Protein AF-A0AAR2IPP0-F1 (afdb_monomer_lite)

Sequence (188 aa):
MCFWFLAHLDAEKVSPCCVSISRSRVVEPLKSFRLQKSSPPCVKAVIFETERGHYCIDPRQPWVRKKIEEFVRQQKTTVSPTSVSPHNDLEITSAYIDAEKVSPCCVSISRSRVVEPLKSFRLQKSSPPCVKAVIFETEKGQFCIDPRQPWVRKKIEEFRRQQKTTVSPTSVSPRLTFSVPQSSTESS

Foldseek 3Di:
DDDDDDDDPPPPPPDVADLDADADDDPADFPDWDFDDDDPSHDGFIWTQHPVGIHTHDPPHPCVVVSVVVNVVVVVVVPDDDDDDDDDDDDDDDPPPPPPDPDVADLDADADDDPADFPDWDFDDDDPSHDGFIWTQGPVGIHTHDPPHPCVVVSVVVNVVVVVVVPDDPDDDPPDDDDDDDDDDDDD

Structure (mmCIF, N/CA/C/O backbone):
data_AF-A0AAR2IPP0-F1
#
_entry.id   AF-A0AAR2IPP0-F1
#
loop_
_atom_site.group_PDB
_atom_site.id
_atom_site.type_symbol
_atom_site.label_atom_id
_atom_site.label_alt_id
_atom_site.label_comp_id
_atom_site.label_asym_id
_atom_site.label_entity_id
_atom_site.label_seq_id
_atom_site.pdbx_PDB_ins_code
_atom_site.Cartn_x
_atom_site.Cartn_y
_atom_site.Cartn_z
_atom_site.occupancy
_atom_site.B_iso_or_equiv
_atom_site.auth_seq_id
_atom_site.auth_comp_id
_atom_site.auth_asym_id
_atom_site.auth_atom_id
_atom_site.pdbx_PDB_model_num
ATOM 1 N N . MET A 1 1 ? 56.846 -22.112 -7.967 1.00 39.22 1 MET A N 1
ATOM 2 C CA . MET A 1 1 ? 55.603 -21.886 -8.740 1.00 39.22 1 MET A CA 1
ATOM 3 C C . MET A 1 1 ? 54.540 -21.449 -7.750 1.00 39.22 1 MET A C 1
ATOM 5 O O . MET A 1 1 ? 54.429 -22.087 -6.711 1.00 39.22 1 MET A O 1
ATOM 9 N N . CYS A 1 2 ? 53.863 -20.326 -7.987 1.00 40.81 2 CYS A N 1
ATOM 10 C CA . CYS A 1 2 ? 53.015 -19.713 -6.964 1.00 40.81 2 CYS A CA 1
ATOM 11 C C . CYS A 1 2 ? 51.656 -20.411 -6.867 1.00 40.81 2 CYS A C 1
ATOM 13 O O . CYS A 1 2 ? 50.884 -20.399 -7.821 1.00 40.81 2 CYS A O 1
ATOM 15 N N . PHE A 1 3 ? 51.355 -20.959 -5.690 1.00 39.66 3 PHE A N 1
ATOM 16 C CA . PHE A 1 3 ? 49.991 -21.283 -5.295 1.00 39.66 3 PHE A CA 1
ATOM 17 C C . PHE A 1 3 ? 49.212 -19.978 -5.118 1.00 39.66 3 PHE A C 1
ATOM 19 O O . PHE A 1 3 ? 49.529 -19.216 -4.208 1.00 39.66 3 PHE A O 1
ATOM 26 N N . TRP A 1 4 ? 48.183 -19.745 -5.931 1.00 34.84 4 TRP A N 1
ATOM 27 C CA . TRP A 1 4 ? 47.095 -18.841 -5.559 1.00 34.84 4 TRP A CA 1
ATOM 28 C C . TRP A 1 4 ? 45.754 -19.517 -5.810 1.00 34.84 4 TRP A C 1
ATOM 30 O O . TRP A 1 4 ? 45.445 -19.976 -6.907 1.00 34.84 4 TRP A O 1
ATOM 40 N N . PHE A 1 5 ? 45.020 -19.635 -4.710 1.00 37.22 5 PHE A N 1
ATOM 41 C CA . PHE A 1 5 ? 43.745 -20.318 -4.582 1.00 37.22 5 PHE A CA 1
ATOM 42 C C . PHE A 1 5 ? 42.641 -19.654 -5.410 1.00 37.22 5 PHE A C 1
ATOM 44 O O . PHE A 1 5 ? 42.615 -18.439 -5.600 1.00 37.22 5 PHE A O 1
ATOM 51 N N . LEU A 1 6 ? 41.663 -20.473 -5.787 1.00 50.69 6 LEU A N 1
ATOM 52 C CA . LEU A 1 6 ? 40.318 -20.036 -6.141 1.00 50.69 6 LEU A CA 1
ATOM 53 C C . LEU A 1 6 ? 39.706 -19.275 -4.944 1.00 50.69 6 LEU A C 1
ATOM 55 O O . LEU A 1 6 ? 39.583 -19.863 -3.869 1.00 50.69 6 LEU A O 1
ATOM 59 N N . ALA A 1 7 ? 39.310 -18.007 -5.103 1.00 36.81 7 ALA A N 1
ATOM 60 C CA . ALA A 1 7 ? 38.551 -17.288 -4.073 1.00 36.81 7 ALA A CA 1
ATOM 61 C C . ALA A 1 7 ? 37.675 -16.153 -4.639 1.00 36.81 7 ALA A C 1
ATOM 63 O O . ALA A 1 7 ? 38.173 -15.206 -5.240 1.00 36.81 7 ALA A O 1
ATOM 64 N N . HIS A 1 8 ? 36.373 -16.261 -4.360 1.00 42.56 8 HIS A N 1
ATOM 65 C CA . HIS A 1 8 ? 35.353 -15.206 -4.343 1.00 42.56 8 HIS A CA 1
ATOM 66 C C . HIS A 1 8 ? 35.214 -14.262 -5.549 1.00 42.56 8 HIS A C 1
ATOM 68 O O . HIS A 1 8 ? 35.669 -13.118 -5.552 1.00 42.56 8 HIS A O 1
ATOM 74 N N . LEU A 1 9 ? 34.350 -14.686 -6.476 1.00 46.25 9 LEU A N 1
ATOM 75 C CA . LEU A 1 9 ? 33.535 -13.787 -7.299 1.00 46.25 9 LEU A CA 1
ATOM 76 C C . LEU A 1 9 ? 32.234 -13.406 -6.549 1.00 46.25 9 LEU A C 1
ATOM 78 O O . LEU A 1 9 ? 31.155 -13.368 -7.131 1.00 46.25 9 LEU A O 1
ATOM 82 N N . ASP A 1 10 ? 32.329 -13.136 -5.245 1.00 44.47 10 ASP A N 1
ATOM 83 C CA . ASP A 1 10 ? 31.180 -12.958 -4.347 1.00 44.47 10 ASP A CA 1
ATOM 84 C C . ASP A 1 10 ? 31.084 -11.513 -3.851 1.00 44.47 10 ASP A C 1
ATOM 86 O O . ASP A 1 10 ? 31.241 -11.178 -2.680 1.00 44.47 10 ASP A O 1
ATOM 90 N N . ALA A 1 11 ? 30.781 -10.640 -4.803 1.00 43.50 11 ALA A N 1
ATOM 91 C CA . ALA A 1 11 ? 30.075 -9.395 -4.544 1.00 43.50 11 ALA A CA 1
ATOM 92 C C . ALA A 1 11 ? 28.950 -9.282 -5.576 1.00 43.50 11 ALA A C 1
ATOM 94 O O . ALA A 1 11 ? 28.891 -8.319 -6.347 1.00 43.50 11 ALA A O 1
ATOM 95 N N . GLU A 1 12 ? 28.081 -10.304 -5.627 1.00 46.50 12 GLU A N 1
ATOM 96 C CA . GLU A 1 12 ? 26.859 -10.247 -6.424 1.00 46.50 12 GLU A CA 1
ATOM 97 C C . GLU A 1 12 ? 26.059 -9.037 -5.939 1.00 46.50 12 GLU A C 1
ATOM 99 O O . GLU A 1 12 ? 25.528 -8.984 -4.828 1.00 46.50 12 GLU A O 1
ATOM 104 N N . LYS A 1 13 ? 26.102 -7.989 -6.757 1.00 44.16 13 LYS A N 1
ATOM 105 C CA . LYS A 1 13 ? 25.691 -6.643 -6.392 1.00 44.16 13 LYS A CA 1
ATOM 106 C C . LYS A 1 13 ? 24.178 -6.629 -6.256 1.00 44.16 13 LYS A C 1
ATOM 108 O O . LYS A 1 13 ? 23.492 -6.346 -7.237 1.00 44.16 13 LYS A O 1
ATOM 113 N N . VAL A 1 14 ? 23.682 -6.912 -5.047 1.00 51.00 14 VAL A N 1
ATOM 114 C CA . VAL A 1 14 ? 22.264 -6.832 -4.672 1.00 51.00 14 VAL A CA 1
ATOM 115 C C . VAL A 1 14 ? 21.778 -5.422 -4.980 1.00 51.00 14 VAL A C 1
ATOM 117 O O . VAL A 1 14 ? 21.910 -4.491 -4.185 1.00 51.00 14 VAL A O 1
ATOM 120 N N . SER A 1 15 ? 21.266 -5.237 -6.195 1.00 56.34 15 SER A N 1
ATOM 121 C CA . SER A 1 15 ? 20.805 -3.944 -6.661 1.00 56.34 15 SER A CA 1
ATOM 122 C C . SER A 1 15 ? 19.594 -3.575 -5.809 1.00 56.34 15 SER A C 1
ATOM 124 O O . SER A 1 15 ? 18.614 -4.325 -5.826 1.00 56.34 15 SER A O 1
ATOM 126 N N . PRO A 1 16 ? 19.597 -2.435 -5.093 1.00 78.50 16 PRO A N 1
ATOM 127 C CA . PRO A 1 16 ? 18.510 -2.083 -4.175 1.00 78.50 16 PRO A CA 1
ATOM 128 C C . PRO A 1 16 ? 17.173 -1.847 -4.899 1.00 78.50 16 PRO A C 1
ATOM 130 O O . PRO A 1 16 ? 16.131 -1.679 -4.265 1.00 78.50 16 PRO A O 1
ATOM 133 N N . CYS A 1 17 ? 17.197 -1.822 -6.232 1.00 89.06 17 CYS A N 1
ATOM 134 C CA . CYS A 1 17 ? 16.057 -1.613 -7.094 1.00 89.06 17 CYS A CA 1
ATOM 135 C C . CYS A 1 17 ? 16.189 -2.396 -8.409 1.00 89.06 17 CYS A C 1
ATOM 137 O O . CYS A 1 17 ? 17.288 -2.647 -8.899 1.00 89.06 17 CYS A O 1
ATOM 139 N N . CYS A 1 18 ? 15.053 -2.710 -9.028 1.00 92.62 18 CYS A N 1
ATOM 140 C CA . CYS A 1 18 ? 14.992 -3.254 -10.380 1.00 92.62 18 CYS A CA 1
ATOM 141 C C . CYS A 1 18 ? 15.515 -2.238 -11.404 1.00 92.62 18 CYS A C 1
ATOM 143 O O . CYS A 1 18 ? 14.944 -1.152 -11.530 1.00 92.62 18 CYS A O 1
ATOM 145 N N . VAL A 1 19 ? 16.543 -2.606 -12.169 1.00 93.50 19 VAL A N 1
ATOM 146 C CA . VAL A 1 19 ? 17.018 -1.853 -13.350 1.00 93.50 19 VAL A CA 1
ATOM 147 C C . VAL A 1 19 ? 16.392 -2.355 -14.661 1.00 93.50 19 VAL A C 1
ATOM 149 O O . VAL A 1 19 ? 16.418 -1.663 -15.673 1.00 93.50 19 VAL A O 1
ATOM 152 N N . SER A 1 20 ? 15.766 -3.533 -14.635 1.00 88.19 20 SER A N 1
ATOM 153 C CA . SER A 1 20 ? 15.019 -4.141 -15.740 1.00 88.19 20 SER A CA 1
ATOM 154 C C . SER A 1 20 ? 13.709 -4.760 -15.229 1.00 88.19 20 SER A C 1
ATOM 156 O O . SER A 1 20 ? 13.484 -4.855 -14.021 1.00 88.19 20 SER A O 1
ATOM 158 N N . ILE A 1 21 ? 12.810 -5.137 -16.143 1.00 92.81 21 ILE A N 1
ATOM 159 C CA . ILE A 1 21 ? 11.508 -5.752 -15.835 1.00 92.81 21 ILE A CA 1
ATOM 160 C C . ILE A 1 21 ? 11.204 -6.904 -16.793 1.00 92.81 21 ILE A C 1
ATOM 162 O O . ILE A 1 21 ? 11.434 -6.807 -17.996 1.00 92.81 21 ILE A O 1
ATOM 166 N N . SER A 1 22 ? 10.627 -7.972 -16.250 1.00 90.44 22 SER A N 1
ATOM 167 C CA . SER A 1 22 ? 10.127 -9.131 -16.979 1.00 90.44 22 SER A CA 1
ATOM 168 C C . SER A 1 22 ? 8.622 -9.027 -17.238 1.00 90.44 22 SER A C 1
ATOM 170 O O . SER A 1 22 ? 7.871 -8.394 -16.490 1.00 90.44 22 SER A O 1
ATOM 172 N N . ARG A 1 23 ? 8.172 -9.679 -18.313 1.00 89.75 23 ARG A N 1
ATOM 173 C CA . ARG A 1 23 ? 6.751 -9.852 -18.660 1.00 89.75 23 ARG A CA 1
ATOM 174 C C . ARG A 1 23 ? 6.223 -11.251 -18.318 1.00 89.75 23 ARG A C 1
ATOM 176 O O . ARG A 1 23 ? 5.010 -11.470 -18.369 1.00 89.75 23 ARG A O 1
ATOM 183 N N . SER A 1 24 ? 7.119 -12.180 -17.975 1.00 88.12 24 SER A N 1
ATOM 184 C CA . SER A 1 24 ? 6.813 -13.580 -17.676 1.00 88.12 24 SER A CA 1
ATOM 185 C C . SER A 1 24 ? 5.903 -13.709 -16.459 1.00 88.12 24 SER A C 1
ATOM 187 O O . SER A 1 24 ? 6.088 -13.013 -15.462 1.00 88.12 24 SER A O 1
ATOM 189 N N . ARG A 1 25 ? 4.929 -14.624 -16.527 1.00 89.19 25 ARG A N 1
ATOM 190 C CA . ARG A 1 25 ? 4.050 -14.928 -15.391 1.00 89.19 25 ARG A CA 1
ATOM 191 C C . ARG A 1 25 ? 4.851 -15.596 -14.277 1.00 89.19 25 ARG A C 1
ATOM 193 O O . ARG A 1 25 ? 5.478 -16.620 -14.518 1.00 89.19 25 ARG A O 1
ATOM 200 N N . VAL A 1 26 ? 4.752 -15.060 -13.062 1.00 89.88 26 VAL A N 1
ATOM 201 C CA . VAL A 1 26 ? 5.212 -15.747 -11.845 1.00 89.88 26 VAL A CA 1
ATOM 202 C C . VAL A 1 26 ? 4.126 -16.740 -11.439 1.00 89.88 26 VAL A C 1
ATOM 204 O O . VAL A 1 26 ? 3.015 -16.339 -11.069 1.00 89.88 26 VAL A O 1
ATOM 207 N N . VAL A 1 27 ? 4.416 -18.034 -11.560 1.00 89.9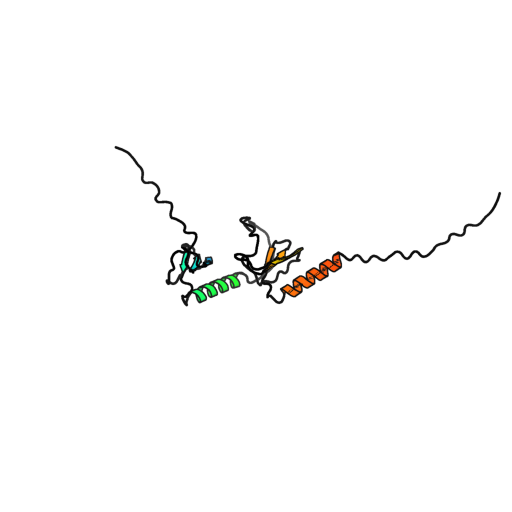4 27 VAL A N 1
ATOM 208 C CA . VAL A 1 27 ? 3.470 -19.107 -11.208 1.00 89.94 27 VAL A CA 1
ATOM 209 C C . VAL A 1 27 ? 3.508 -19.395 -9.712 1.00 89.94 27 VAL A C 1
ATOM 211 O O . VAL A 1 27 ? 2.461 -19.636 -9.115 1.00 89.94 27 VAL A O 1
ATOM 214 N N . GLU A 1 28 ? 4.680 -19.233 -9.105 1.00 88.38 28 GLU A N 1
ATOM 215 C CA . GLU A 1 28 ? 4.978 -19.454 -7.696 1.00 88.38 28 GLU A CA 1
ATOM 216 C C . GLU A 1 28 ? 4.037 -18.684 -6.742 1.00 88.38 28 GLU A C 1
ATOM 218 O O . GLU A 1 28 ? 3.519 -17.610 -7.096 1.00 88.38 28 GLU A O 1
ATOM 223 N N . PRO A 1 29 ? 3.815 -19.197 -5.516 1.00 89.19 29 PRO A N 1
ATOM 224 C CA . PRO A 1 29 ? 3.190 -18.442 -4.438 1.00 89.19 29 PRO A CA 1
ATOM 225 C C . PRO A 1 29 ? 3.976 -17.165 -4.118 1.00 89.19 29 PRO A C 1
ATOM 227 O O . PRO A 1 29 ? 5.208 -17.156 -4.089 1.00 89.19 29 PRO A O 1
ATOM 230 N N . LEU A 1 30 ? 3.249 -16.080 -3.853 1.00 89.69 30 LEU A N 1
ATOM 231 C CA . LEU A 1 30 ? 3.835 -14.833 -3.373 1.00 89.69 30 LEU A CA 1
ATOM 232 C C . LEU A 1 30 ? 3.941 -14.888 -1.846 1.00 89.69 30 LEU A C 1
ATOM 234 O O . LEU A 1 30 ? 2.949 -15.165 -1.178 1.00 89.69 30 LEU A O 1
ATOM 238 N N . LYS A 1 31 ? 5.115 -14.560 -1.302 1.00 91.56 31 LYS A N 1
ATOM 239 C CA . LYS A 1 31 ? 5.284 -14.193 0.114 1.00 91.56 31 LYS A CA 1
ATOM 240 C C . LYS A 1 31 ? 4.835 -12.754 0.351 1.00 91.56 31 LYS A C 1
ATOM 242 O O . LYS A 1 31 ? 4.218 -12.443 1.364 1.00 91.56 31 LYS A O 1
ATOM 247 N N . SER A 1 32 ? 5.171 -11.872 -0.588 1.00 82.25 32 SER A N 1
ATOM 248 C CA . SER A 1 32 ? 5.027 -10.422 -0.469 1.00 82.25 32 SER A CA 1
ATOM 249 C C . SER A 1 32 ? 5.066 -9.768 -1.859 1.00 82.25 32 SER A C 1
ATOM 251 O O . SER A 1 32 ? 5.435 -10.396 -2.859 1.00 82.25 32 SER A O 1
ATOM 253 N N . PHE A 1 33 ? 4.656 -8.501 -1.943 1.00 92.69 33 PHE A N 1
ATOM 254 C CA . PHE A 1 33 ? 4.925 -7.666 -3.110 1.00 92.69 33 PHE A CA 1
ATOM 255 C C . PHE A 1 33 ? 5.124 -6.199 -2.720 1.00 92.69 33 PHE A C 1
ATOM 257 O O . PHE A 1 33 ? 4.487 -5.692 -1.795 1.00 92.69 33 PHE A O 1
ATOM 264 N N . ARG A 1 34 ? 5.947 -5.482 -3.492 1.00 89.38 34 ARG A N 1
ATOM 265 C CA . ARG A 1 34 ? 6.167 -4.035 -3.339 1.00 89.38 34 ARG A CA 1
ATOM 266 C C . ARG A 1 34 ? 6.145 -3.308 -4.682 1.00 89.38 34 ARG A C 1
ATOM 268 O O . ARG A 1 34 ? 6.439 -3.882 -5.728 1.00 89.38 34 ARG A O 1
ATOM 275 N N . LEU A 1 35 ? 5.776 -2.026 -4.668 1.00 90.88 35 LEU A N 1
ATOM 276 C CA . LEU A 1 35 ? 5.742 -1.182 -5.867 1.00 90.88 35 LEU A CA 1
ATOM 277 C C . LEU A 1 35 ? 6.993 -0.306 -5.939 1.00 90.88 35 LEU A C 1
ATOM 279 O O . LEU A 1 35 ? 7.217 0.532 -5.067 1.00 90.88 35 LEU A O 1
ATOM 283 N N . GLN A 1 36 ? 7.766 -0.444 -7.012 1.00 90.94 36 GLN A N 1
ATOM 284 C CA . GLN A 1 36 ? 8.929 0.391 -7.274 1.00 90.94 36 GLN A CA 1
ATOM 285 C C . GLN A 1 36 ? 8.554 1.598 -8.143 1.00 90.94 36 GLN A C 1
ATOM 287 O O . GLN A 1 36 ? 8.010 1.463 -9.244 1.00 90.94 36 GLN A O 1
ATOM 292 N N . LYS A 1 37 ? 8.878 2.799 -7.656 1.00 89.50 37 LYS A N 1
ATOM 293 C CA . LYS A 1 37 ? 8.817 4.039 -8.443 1.00 89.50 37 LYS A CA 1
ATOM 294 C C . LYS A 1 37 ? 10.030 4.122 -9.374 1.00 89.50 37 LYS A C 1
ATOM 296 O O . LYS A 1 37 ? 11.112 3.675 -9.011 1.00 89.50 37 LYS A O 1
ATOM 301 N N . SER A 1 38 ? 9.855 4.732 -10.545 1.00 89.38 38 SER A N 1
ATOM 302 C CA . SER A 1 38 ? 10.989 5.042 -11.424 1.00 89.38 38 SER A CA 1
ATOM 303 C C . SER A 1 38 ? 11.871 6.110 -10.778 1.00 89.38 38 SER A C 1
ATOM 305 O O . SER A 1 38 ? 11.351 7.124 -10.318 1.00 89.38 38 SER A O 1
ATOM 307 N N . SER A 1 39 ? 13.180 5.880 -10.766 1.00 87.12 39 SER A N 1
ATOM 308 C CA . SER A 1 39 ? 14.209 6.814 -10.302 1.00 87.12 39 SER A CA 1
ATOM 309 C C . SER A 1 39 ? 15.550 6.310 -10.838 1.00 87.12 39 SER A C 1
ATOM 311 O O . SER A 1 39 ? 16.026 5.314 -10.301 1.00 87.12 39 SER A O 1
ATOM 313 N N . PRO A 1 40 ? 16.140 6.899 -11.896 1.00 86.69 40 PRO A N 1
ATOM 314 C CA . PRO A 1 40 ? 17.322 6.345 -12.565 1.00 86.69 40 PRO A CA 1
ATOM 315 C C . PRO A 1 40 ? 18.437 5.933 -11.582 1.00 86.69 40 PRO A C 1
ATOM 317 O O . PRO A 1 40 ? 18.744 6.712 -10.680 1.00 86.69 40 PRO A O 1
ATOM 320 N N . PRO A 1 41 ? 19.028 4.724 -11.708 1.00 88.81 41 PRO A N 1
ATOM 321 C CA . PRO A 1 41 ? 18.848 3.724 -12.774 1.00 88.81 41 PRO A CA 1
ATOM 322 C C . PRO A 1 41 ? 17.606 2.818 -12.619 1.00 88.81 41 PRO A C 1
ATOM 324 O O . PRO A 1 41 ? 17.353 1.962 -13.461 1.00 88.81 41 PRO A O 1
ATOM 327 N N . CYS A 1 42 ? 16.822 2.982 -11.555 1.00 91.69 42 CYS A N 1
ATOM 328 C CA . CYS A 1 42 ? 15.672 2.143 -11.229 1.00 91.69 42 CYS A CA 1
ATOM 329 C C . CYS A 1 42 ? 14.471 2.397 -12.160 1.00 91.69 42 CYS A C 1
ATOM 331 O O . CYS A 1 42 ? 13.995 3.532 -12.301 1.00 91.69 42 CYS A O 1
ATOM 333 N N . VAL A 1 43 ? 13.906 1.330 -12.728 1.00 91.31 43 VAL A N 1
ATOM 334 C CA . VAL A 1 43 ? 12.691 1.387 -13.562 1.00 91.31 43 VAL A CA 1
ATOM 335 C C . VAL A 1 43 ? 11.411 1.272 -12.725 1.00 91.31 43 VAL A C 1
ATOM 337 O O . VAL A 1 43 ? 11.431 0.841 -11.575 1.00 91.31 43 VAL A O 1
ATOM 340 N N . LYS A 1 44 ? 10.254 1.641 -13.281 1.00 93.19 44 LYS A N 1
ATOM 341 C CA . LYS A 1 44 ? 8.960 1.405 -12.620 1.00 93.19 44 LYS A CA 1
ATOM 342 C C . LYS A 1 44 ? 8.595 -0.086 -12.691 1.00 93.19 44 LYS A C 1
ATOM 344 O O . LYS A 1 44 ? 8.354 -0.592 -13.783 1.00 93.19 44 LYS A O 1
ATOM 349 N N . ALA A 1 45 ? 8.492 -0.757 -11.544 1.00 93.75 45 ALA A N 1
ATOM 350 C CA . ALA A 1 45 ? 8.257 -2.202 -11.455 1.00 93.75 45 ALA A CA 1
ATOM 351 C C . ALA A 1 45 ? 7.237 -2.569 -10.362 1.00 93.75 45 ALA A C 1
ATOM 353 O O . ALA A 1 45 ? 7.057 -1.835 -9.389 1.00 93.75 45 ALA A O 1
ATOM 354 N N . VAL A 1 46 ? 6.596 -3.729 -10.504 1.00 94.69 46 VAL A N 1
ATOM 355 C CA . VAL A 1 46 ? 6.041 -4.482 -9.372 1.00 94.69 46 VAL A CA 1
ATOM 356 C C . VAL A 1 46 ? 7.082 -5.524 -9.006 1.00 94.69 46 VAL A C 1
ATOM 358 O O . VAL A 1 46 ? 7.530 -6.259 -9.878 1.00 94.69 46 VAL A O 1
ATOM 361 N N . ILE A 1 47 ? 7.485 -5.580 -7.743 1.00 94.50 47 ILE A N 1
ATOM 362 C CA . ILE A 1 47 ? 8.434 -6.580 -7.264 1.00 94.50 47 ILE A CA 1
ATOM 363 C C . ILE A 1 47 ? 7.643 -7.644 -6.525 1.00 94.50 47 ILE A C 1
ATOM 365 O O . ILE A 1 47 ? 6.952 -7.333 -5.554 1.00 94.50 47 ILE A O 1
ATOM 369 N N . PHE A 1 48 ? 7.730 -8.876 -7.011 1.00 94.19 48 PHE A N 1
ATOM 370 C CA . PHE A 1 48 ? 7.139 -10.050 -6.386 1.00 94.19 48 PHE A CA 1
ATOM 371 C C . PHE A 1 48 ? 8.198 -10.816 -5.605 1.00 94.19 48 PHE A C 1
ATOM 373 O O . PHE A 1 48 ? 9.257 -11.135 -6.141 1.00 94.19 48 PHE A O 1
ATOM 380 N N . GLU A 1 49 ? 7.899 -11.102 -4.343 1.00 89.38 49 GLU A N 1
ATOM 381 C CA . GLU A 1 49 ? 8.770 -11.830 -3.426 1.00 89.38 49 GLU A CA 1
ATOM 382 C C . GLU A 1 49 ? 8.230 -13.249 -3.265 1.00 89.38 49 GLU A C 1
ATOM 384 O O . GLU A 1 49 ? 7.050 -13.448 -2.973 1.00 89.38 49 GLU A O 1
ATOM 389 N N . THR A 1 50 ? 9.091 -14.238 -3.477 1.00 90.31 50 THR A N 1
ATOM 390 C CA . THR A 1 50 ? 8.761 -15.670 -3.449 1.00 90.31 50 THR A CA 1
ATOM 391 C C . THR A 1 50 ? 9.798 -16.428 -2.619 1.00 90.31 50 THR A C 1
ATOM 393 O O . THR A 1 50 ? 10.763 -15.846 -2.126 1.00 90.31 50 THR A O 1
ATOM 396 N N . GLU A 1 51 ? 9.651 -17.745 -2.486 1.00 85.69 51 GLU A N 1
ATOM 397 C CA . GLU A 1 51 ? 10.708 -18.606 -1.933 1.00 85.69 51 GLU A CA 1
ATOM 398 C C . GLU A 1 51 ? 11.990 -18.613 -2.772 1.00 85.69 51 GLU A C 1
ATOM 400 O O . GLU A 1 51 ? 13.074 -18.739 -2.216 1.00 85.69 51 GLU A O 1
ATOM 405 N N . ARG A 1 52 ? 11.876 -18.410 -4.089 1.00 84.12 52 ARG A N 1
ATOM 406 C CA . ARG A 1 52 ? 12.997 -18.392 -5.041 1.00 84.12 52 ARG A CA 1
ATOM 407 C C . ARG A 1 52 ? 13.655 -17.017 -5.192 1.00 84.12 52 ARG A C 1
ATOM 409 O O . ARG A 1 52 ? 14.561 -16.860 -6.002 1.00 84.12 52 ARG A O 1
ATOM 416 N N . GLY A 1 53 ? 13.194 -16.018 -4.438 1.00 86.38 53 GLY A N 1
ATOM 417 C CA . GLY A 1 53 ? 13.697 -14.647 -4.484 1.00 86.38 53 GLY A CA 1
ATOM 418 C C . GLY A 1 53 ? 12.747 -13.663 -5.169 1.00 86.38 53 GLY A C 1
ATOM 419 O O . GLY A 1 53 ? 11.519 -13.777 -5.069 1.00 86.38 53 GLY A O 1
ATOM 420 N N . HIS A 1 54 ? 13.338 -12.652 -5.807 1.00 89.62 54 HIS A N 1
ATOM 421 C CA . HIS A 1 54 ? 12.670 -11.435 -6.264 1.00 89.62 54 HIS A CA 1
ATOM 422 C C . HIS A 1 54 ? 12.452 -11.411 -7.781 1.00 89.62 54 HIS A C 1
ATOM 424 O O . HIS A 1 54 ? 13.405 -11.499 -8.550 1.00 89.62 54 HIS A O 1
ATOM 430 N N . TYR A 1 55 ? 11.217 -11.157 -8.216 1.00 92.88 55 TYR A N 1
ATOM 431 C CA . TYR A 1 55 ? 10.887 -10.940 -9.625 1.00 92.88 55 TYR A CA 1
ATOM 432 C C . TYR A 1 55 ? 10.501 -9.484 -9.880 1.00 92.88 55 TYR A C 1
ATOM 434 O O . TYR A 1 55 ? 9.487 -8.996 -9.379 1.00 92.88 55 TYR A O 1
ATOM 442 N N . CYS A 1 56 ? 11.289 -8.802 -10.708 1.00 95.19 56 CYS A N 1
ATOM 443 C CA . CYS A 1 56 ? 10.986 -7.475 -11.234 1.00 95.19 56 CYS A CA 1
ATOM 444 C C . CYS A 1 56 ? 9.998 -7.595 -12.401 1.00 95.19 56 CYS A C 1
ATOM 446 O O . CYS A 1 56 ? 10.386 -8.026 -13.483 1.00 95.19 56 CYS A O 1
ATOM 448 N N . ILE A 1 57 ? 8.733 -7.224 -12.209 1.00 96.44 57 ILE A N 1
ATOM 449 C CA . ILE A 1 57 ? 7.659 -7.411 -13.194 1.00 96.44 57 ILE A CA 1
ATOM 450 C C . ILE A 1 57 ? 7.147 -6.077 -13.751 1.00 96.44 57 ILE A C 1
ATOM 452 O O . ILE A 1 57 ? 6.978 -5.091 -13.029 1.00 96.44 57 ILE A O 1
ATOM 456 N N . ASP A 1 58 ? 6.855 -6.068 -15.053 1.00 92.56 58 ASP A N 1
ATOM 457 C CA . ASP A 1 58 ? 6.198 -4.976 -15.773 1.00 92.56 58 ASP A CA 1
ATOM 458 C C . ASP A 1 58 ? 4.775 -4.706 -15.217 1.00 92.56 58 ASP A C 1
ATOM 460 O O . ASP A 1 58 ? 3.875 -5.535 -15.391 1.00 92.56 58 ASP A O 1
ATOM 464 N N . PRO A 1 59 ? 4.510 -3.533 -14.596 1.00 88.38 59 PRO A N 1
ATOM 465 C CA . PRO A 1 59 ? 3.204 -3.211 -14.011 1.00 88.38 59 PRO A CA 1
ATOM 466 C C . PRO A 1 59 ? 2.053 -3.119 -15.019 1.00 88.38 59 PRO A C 1
ATOM 468 O O . PRO A 1 59 ? 0.897 -3.023 -14.608 1.00 88.38 59 PRO A O 1
ATOM 471 N N . ARG A 1 60 ? 2.347 -3.068 -16.326 1.00 88.19 60 ARG A N 1
ATOM 472 C CA . ARG A 1 60 ? 1.339 -2.979 -17.393 1.00 88.19 60 ARG A CA 1
ATOM 473 C C . ARG A 1 60 ? 0.752 -4.340 -17.765 1.00 88.19 60 ARG A C 1
ATOM 475 O O . ARG A 1 60 ? -0.231 -4.385 -18.500 1.00 88.19 60 ARG A O 1
ATOM 482 N N . GLN A 1 61 ? 1.332 -5.439 -17.283 1.00 92.94 61 GLN A N 1
ATOM 483 C CA . GLN A 1 61 ? 0.878 -6.779 -17.637 1.00 92.94 61 GLN A CA 1
ATOM 484 C C . GLN A 1 61 ? -0.517 -7.076 -17.057 1.00 92.94 61 GLN A C 1
ATOM 486 O O . GLN A 1 61 ? -0.736 -6.895 -15.856 1.00 92.94 61 GLN A O 1
ATOM 491 N N . PRO A 1 62 ? -1.469 -7.588 -17.861 1.00 88.50 62 PRO A N 1
ATOM 492 C CA . PRO A 1 62 ? -2.862 -7.742 -17.432 1.00 88.50 62 PRO A CA 1
ATOM 493 C C . PRO A 1 62 ? -3.024 -8.747 -16.281 1.00 88.50 62 PRO A C 1
ATOM 495 O O . PRO A 1 62 ? -3.899 -8.594 -15.432 1.00 88.50 62 PRO A O 1
ATOM 498 N N . TRP A 1 63 ? -2.145 -9.752 -16.209 1.00 91.81 63 TRP A N 1
ATOM 499 C CA . TRP A 1 63 ? -2.170 -10.789 -15.176 1.00 91.81 63 TRP A CA 1
ATOM 500 C C . TRP A 1 63 ? -1.684 -10.303 -13.797 1.00 91.81 63 TRP A C 1
ATOM 502 O O . TRP A 1 63 ? -2.069 -10.883 -12.783 1.00 91.81 63 TRP A O 1
ATOM 512 N N . VAL A 1 64 ? -0.888 -9.228 -13.734 1.00 93.06 64 VAL A N 1
ATOM 513 C CA . VAL A 1 64 ? -0.270 -8.728 -12.488 1.00 93.06 64 VAL A CA 1
ATOM 514 C C . VAL A 1 64 ? -1.318 -8.258 -11.489 1.00 93.06 64 VAL A C 1
ATOM 516 O O . VAL A 1 64 ? -1.232 -8.583 -10.307 1.00 93.06 64 VAL A O 1
ATOM 519 N N . ARG A 1 65 ? -2.346 -7.544 -11.963 1.00 89.00 65 ARG A N 1
ATOM 520 C CA . ARG A 1 65 ? -3.452 -7.072 -11.115 1.00 89.00 65 ARG A CA 1
ATOM 521 C C . ARG A 1 65 ? -4.197 -8.245 -10.482 1.00 89.00 65 ARG A C 1
ATOM 523 O O . ARG A 1 65 ? -4.382 -8.258 -9.271 1.00 89.00 65 ARG A O 1
ATOM 530 N N . LYS A 1 66 ? -4.525 -9.263 -11.286 1.00 90.44 66 LYS A N 1
ATOM 531 C CA . LYS A 1 66 ? -5.202 -10.481 -10.825 1.00 90.44 66 LYS A CA 1
ATOM 532 C C . LYS A 1 66 ? -4.370 -11.240 -9.779 1.00 90.44 66 LYS A C 1
ATOM 534 O O . LYS A 1 66 ? -4.904 -11.548 -8.721 1.00 90.44 66 LYS A O 1
ATOM 539 N N . LYS A 1 67 ? -3.066 -11.444 -10.013 1.00 90.81 67 LYS A N 1
ATOM 540 C CA . LYS A 1 67 ? -2.157 -12.110 -9.053 1.00 90.81 67 LYS A CA 1
ATOM 541 C C . LYS A 1 67 ? -2.067 -11.349 -7.715 1.00 90.81 67 LYS A C 1
ATOM 543 O O . LYS A 1 67 ? -2.096 -11.968 -6.655 1.00 90.81 67 LYS A O 1
ATOM 548 N N . ILE A 1 68 ? -2.015 -10.010 -7.748 1.00 91.56 68 ILE A N 1
ATOM 549 C CA . ILE A 1 68 ? -2.055 -9.167 -6.535 1.00 91.56 68 ILE A CA 1
ATOM 550 C C . ILE A 1 68 ? -3.404 -9.302 -5.813 1.00 91.56 68 ILE A C 1
ATOM 552 O O . ILE A 1 68 ? -3.441 -9.441 -4.593 1.00 91.56 68 ILE A O 1
ATOM 556 N N . GLU A 1 69 ? -4.519 -9.263 -6.544 1.00 90.44 69 GLU A N 1
ATOM 557 C CA . GLU A 1 69 ? -5.860 -9.410 -5.969 1.00 90.44 69 GLU A CA 1
ATOM 558 C C . GLU A 1 69 ? -6.071 -10.789 -5.329 1.00 90.44 69 GLU A C 1
ATOM 560 O O . GLU A 1 69 ? -6.669 -10.868 -4.258 1.00 90.44 69 GLU A O 1
ATOM 565 N N . GLU A 1 70 ? -5.556 -11.858 -5.938 1.00 90.19 70 GLU A N 1
ATOM 566 C CA . GLU A 1 70 ? -5.561 -13.221 -5.392 1.00 90.19 70 GLU A CA 1
ATOM 567 C C . GLU A 1 70 ? -4.770 -13.305 -4.081 1.00 90.19 70 GLU A C 1
ATOM 569 O O . GLU A 1 70 ? -5.313 -13.756 -3.073 1.00 90.19 70 GLU A O 1
ATOM 574 N N . PHE A 1 71 ? -3.544 -12.778 -4.050 1.00 90.12 71 PHE A N 1
ATOM 575 C CA . PHE A 1 71 ? -2.719 -12.709 -2.838 1.00 90.12 71 PHE A CA 1
ATOM 576 C C . PHE A 1 71 ? -3.391 -11.900 -1.710 1.00 90.12 71 PHE A C 1
ATOM 578 O O . PHE A 1 71 ? -3.451 -12.340 -0.563 1.00 90.12 71 PHE A O 1
ATOM 585 N N . VAL A 1 72 ? -3.994 -10.749 -2.035 1.00 86.06 72 VAL A N 1
ATOM 586 C CA . VAL A 1 72 ? -4.743 -9.922 -1.068 1.00 86.06 72 VAL A CA 1
ATOM 587 C C . VAL A 1 72 ? -6.028 -10.609 -0.581 1.00 86.06 72 VAL A C 1
ATOM 589 O O . VAL A 1 72 ? -6.468 -10.349 0.539 1.00 86.06 72 VAL A O 1
ATOM 592 N N . ARG A 1 73 ? -6.657 -11.477 -1.386 1.00 88.50 73 ARG A N 1
ATOM 593 C CA . ARG A 1 73 ? -7.792 -12.307 -0.942 1.00 88.50 73 ARG A CA 1
ATOM 594 C C . ARG A 1 73 ? -7.327 -13.406 0.010 1.00 88.50 73 ARG A C 1
ATOM 596 O O . ARG A 1 73 ? -7.912 -13.529 1.078 1.00 88.50 73 ARG A O 1
ATOM 603 N N . GLN A 1 74 ? -6.257 -14.124 -0.334 1.00 81.38 74 GLN A N 1
ATOM 604 C CA . GLN A 1 74 ? -5.680 -15.180 0.505 1.00 81.38 74 GLN A CA 1
ATOM 605 C C . GLN A 1 74 ? -5.295 -14.646 1.890 1.00 81.38 74 GLN A C 1
ATOM 607 O O . GLN A 1 74 ? -5.743 -15.201 2.889 1.00 81.38 74 GLN A O 1
ATOM 612 N N . GLN A 1 75 ? -4.597 -13.504 1.963 1.00 75.06 75 GLN A N 1
ATOM 613 C CA . GLN A 1 75 ? -4.286 -12.874 3.252 1.00 75.06 75 GLN A CA 1
ATOM 614 C C . GLN A 1 75 ? -5.531 -12.558 4.090 1.00 75.06 75 GLN A C 1
ATOM 616 O O . GLN A 1 75 ? -5.484 -12.707 5.303 1.00 75.06 75 GLN A O 1
ATOM 621 N N . LYS A 1 76 ? -6.648 -12.136 3.480 1.00 65.00 76 LYS A N 1
ATOM 622 C CA . LYS A 1 76 ? -7.889 -11.841 4.221 1.00 65.00 76 LYS A CA 1
ATOM 623 C C . LYS A 1 76 ? -8.547 -13.093 4.787 1.00 65.00 76 LYS A C 1
ATOM 625 O O . LYS A 1 76 ? -9.099 -13.028 5.880 1.00 65.00 76 LYS A O 1
ATOM 630 N N . THR A 1 77 ? -8.497 -14.212 4.066 1.00 54.12 77 THR A N 1
ATOM 631 C CA . THR A 1 77 ? -9.070 -15.479 4.535 1.00 54.12 77 THR A CA 1
ATOM 632 C C . THR A 1 77 ? -8.343 -15.982 5.785 1.00 54.12 77 THR A C 1
ATOM 634 O O . THR A 1 77 ? -9.009 -16.374 6.741 1.00 54.12 77 THR A O 1
ATOM 637 N N . THR A 1 78 ? -7.013 -15.852 5.838 1.00 46.19 78 THR A N 1
ATOM 638 C CA . THR A 1 78 ? -6.170 -16.258 6.983 1.00 46.19 78 THR A CA 1
ATOM 639 C C . THR A 1 78 ? -6.400 -15.441 8.270 1.00 46.19 78 THR A C 1
ATOM 641 O O . THR A 1 78 ? -5.926 -15.844 9.325 1.00 46.19 78 THR A O 1
ATOM 644 N N . VAL A 1 79 ? -7.145 -14.324 8.233 1.00 49.25 79 VAL A N 1
ATOM 645 C CA . VAL A 1 79 ? -7.459 -13.486 9.420 1.00 49.25 79 VAL A CA 1
ATOM 646 C C . VAL A 1 79 ? -8.945 -13.504 9.824 1.00 49.25 79 VAL A C 1
ATOM 648 O O . VAL A 1 79 ? -9.446 -12.561 10.437 1.00 49.25 79 VAL A O 1
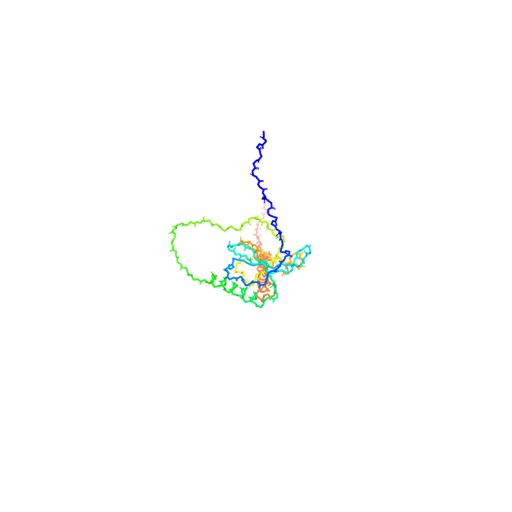ATOM 651 N N . SER A 1 80 ? -9.674 -14.574 9.491 1.00 38.56 80 SER A N 1
ATOM 652 C CA . SER A 1 80 ? -11.076 -14.748 9.916 1.00 38.56 80 SER A CA 1
ATOM 653 C C . SER A 1 80 ? -11.169 -15.329 11.346 1.00 38.56 80 SER A C 1
ATOM 655 O O . SER A 1 80 ? -10.445 -16.277 11.641 1.00 38.56 80 SER A O 1
ATOM 657 N N . PRO A 1 81 ? -12.024 -14.801 12.252 1.00 59.88 81 PRO A N 1
ATOM 658 C CA . PRO A 1 81 ? -11.938 -15.105 13.687 1.00 59.88 81 PRO A CA 1
ATOM 659 C C . PRO A 1 81 ? -12.928 -16.185 14.166 1.00 59.88 81 PRO A C 1
ATOM 661 O O . PRO A 1 81 ? -14.141 -15.984 14.140 1.00 59.88 81 PRO A O 1
ATOM 664 N N . THR A 1 82 ? -12.425 -17.313 14.672 1.00 40.22 82 THR A N 1
ATOM 665 C CA . THR A 1 82 ? -13.164 -18.388 15.383 1.00 40.22 82 THR A CA 1
ATOM 666 C C . THR A 1 82 ? -12.109 -19.252 16.102 1.00 40.22 82 THR A C 1
ATOM 668 O O . THR A 1 82 ? -11.090 -19.529 15.485 1.00 40.22 82 THR A O 1
ATOM 671 N N . SER A 1 83 ? -12.199 -19.690 17.363 1.00 44.38 83 SER A N 1
ATOM 672 C CA . SER A 1 83 ? -13.168 -19.501 18.461 1.00 44.38 83 SER A CA 1
ATOM 673 C C . SER A 1 83 ? -12.435 -19.560 19.814 1.00 44.38 83 SER A C 1
ATOM 675 O O . SER A 1 83 ? -11.344 -20.115 19.904 1.00 44.38 83 SER A O 1
ATOM 677 N N . VAL A 1 84 ? -13.051 -19.049 20.883 1.00 56.69 84 VAL A N 1
ATOM 678 C CA . VAL A 1 84 ? -12.520 -19.147 22.254 1.00 56.69 84 VAL A CA 1
ATOM 679 C C . VAL A 1 84 ? -12.758 -20.544 22.842 1.00 56.69 84 VAL A C 1
ATOM 681 O O . VAL A 1 84 ? -13.909 -20.964 22.948 1.00 56.69 84 VAL A O 1
ATOM 684 N N . SER A 1 85 ? -11.704 -21.218 23.309 1.00 43.97 85 SER A N 1
ATOM 685 C CA . SER A 1 85 ? -11.715 -22.025 24.547 1.00 43.97 85 SER A CA 1
ATOM 686 C C . SER A 1 85 ? -10.288 -22.369 25.003 1.00 43.97 85 SER A C 1
ATOM 688 O O . SER A 1 85 ? -9.384 -22.383 24.168 1.00 43.97 85 SER A O 1
ATOM 690 N N . PRO A 1 86 ? -10.059 -22.566 26.315 1.00 68.12 86 PRO A N 1
ATOM 691 C CA . PRO A 1 86 ? -8.720 -22.636 26.891 1.00 68.12 86 PRO A CA 1
ATOM 692 C C . PRO A 1 86 ? -8.176 -24.068 26.951 1.00 68.12 86 PRO A C 1
ATOM 694 O O . PRO A 1 86 ? -8.946 -25.010 27.097 1.00 68.12 86 PRO A O 1
ATOM 697 N N . HIS A 1 87 ? -6.851 -24.205 26.899 1.00 38.31 87 HIS A N 1
ATOM 698 C CA . HIS A 1 87 ? -6.015 -24.845 27.928 1.00 38.31 87 HIS A CA 1
ATOM 699 C C . HIS A 1 87 ? -4.554 -24.877 27.434 1.00 38.31 87 HIS A C 1
ATOM 701 O O . HIS A 1 87 ? -4.238 -25.535 26.449 1.00 38.31 87 HIS A O 1
ATOM 707 N N . ASN A 1 88 ? -3.708 -24.101 28.119 1.00 50.12 88 ASN A N 1
ATOM 708 C CA . ASN A 1 88 ? -2.314 -24.363 28.512 1.00 50.12 88 ASN A CA 1
ATOM 709 C C . ASN A 1 88 ? -1.717 -25.724 28.081 1.00 50.12 88 ASN A C 1
ATOM 711 O O . ASN A 1 88 ? -2.366 -26.747 28.281 1.00 50.12 88 ASN A O 1
ATOM 715 N N . ASP A 1 89 ? -0.465 -25.884 27.645 1.00 51.75 89 ASP A N 1
ATOM 716 C CA . ASP A 1 89 ? 0.694 -25.010 27.343 1.00 51.75 89 ASP A CA 1
ATOM 717 C C . ASP A 1 89 ? 1.651 -25.873 26.460 1.00 51.75 89 ASP A C 1
ATOM 719 O O . ASP A 1 89 ? 1.433 -27.081 26.360 1.00 51.75 89 ASP A O 1
ATOM 723 N N . LEU A 1 90 ? 2.712 -25.441 25.762 1.00 48.75 90 LEU A N 1
ATOM 724 C CA . LEU A 1 90 ? 3.508 -24.201 25.599 1.00 48.75 90 LEU A CA 1
ATOM 725 C C . LEU A 1 90 ? 3.861 -24.134 24.065 1.00 48.75 90 LEU A C 1
ATOM 727 O O . LEU A 1 90 ? 3.601 -25.103 23.359 1.00 48.75 90 LEU A O 1
ATOM 731 N N . GLU A 1 91 ? 4.325 -23.075 23.388 1.00 43.34 91 GLU A N 1
ATOM 732 C CA . GLU A 1 91 ? 5.490 -22.192 23.563 1.00 43.34 91 GLU A CA 1
ATOM 733 C C . GLU A 1 91 ? 5.184 -20.766 23.068 1.00 43.34 91 GLU A C 1
ATOM 735 O O . GLU A 1 91 ? 4.647 -20.564 21.978 1.00 43.34 91 GLU A O 1
ATOM 740 N N . ILE A 1 92 ? 5.587 -19.759 23.848 1.00 46.00 92 ILE A N 1
ATOM 741 C CA . ILE A 1 92 ? 5.454 -18.343 23.493 1.00 46.00 92 ILE A CA 1
ATOM 742 C C . ILE A 1 92 ? 6.832 -17.785 23.130 1.00 46.00 92 ILE A C 1
ATOM 744 O O . ILE A 1 92 ? 7.634 -17.470 24.006 1.00 46.00 92 ILE A O 1
ATOM 748 N N . THR A 1 93 ? 7.064 -17.544 21.842 1.00 37.38 93 THR A N 1
ATOM 749 C CA . THR A 1 93 ? 7.918 -16.436 21.387 1.00 37.38 93 THR A CA 1
ATOM 750 C C . THR A 1 93 ? 7.046 -15.533 20.518 1.00 37.38 93 THR A C 1
ATOM 752 O O . THR A 1 93 ? 6.757 -15.793 19.359 1.00 37.38 93 THR A O 1
ATOM 755 N N . SER A 1 94 ? 6.323 -14.638 21.187 1.00 42.22 94 SER A N 1
ATOM 756 C CA . SER A 1 94 ? 6.691 -13.222 21.286 1.00 42.22 94 SER A CA 1
ATOM 757 C C . SER A 1 94 ? 6.606 -12.507 19.941 1.00 42.22 94 SER A C 1
ATOM 759 O O . SER A 1 94 ? 7.311 -12.828 18.988 1.00 42.22 94 SER A O 1
ATOM 761 N N . ALA A 1 95 ? 5.737 -11.498 19.890 1.00 43.97 95 ALA A N 1
ATOM 762 C CA . ALA A 1 95 ? 5.599 -10.620 18.745 1.00 43.97 95 ALA A CA 1
ATOM 763 C C . ALA A 1 95 ? 6.934 -9.928 18.446 1.00 43.97 95 ALA A C 1
ATOM 765 O O . ALA A 1 95 ? 7.267 -8.916 19.063 1.00 43.97 95 ALA A O 1
ATOM 766 N N . TYR A 1 96 ? 7.656 -10.434 17.446 1.00 40.84 96 TYR A N 1
ATOM 767 C CA . TYR A 1 96 ? 8.769 -9.723 16.834 1.00 40.84 96 TYR A CA 1
ATOM 768 C C . TYR A 1 96 ? 8.213 -8.605 15.942 1.00 40.84 96 TYR A C 1
ATOM 770 O O . TYR A 1 96 ? 8.265 -8.639 14.713 1.00 40.84 96 TYR A O 1
ATOM 778 N N . ILE A 1 97 ? 7.661 -7.581 16.602 1.00 49.88 97 ILE A N 1
ATOM 779 C CA . ILE A 1 97 ? 7.942 -6.217 16.173 1.00 49.88 97 ILE A CA 1
ATOM 780 C C . ILE A 1 97 ? 9.448 -6.088 16.342 1.00 49.88 97 ILE A C 1
ATOM 782 O O . ILE A 1 97 ? 9.929 -5.828 17.446 1.00 49.88 97 ILE A O 1
ATOM 786 N N . ASP A 1 98 ? 10.183 -6.342 15.263 1.00 32.28 98 ASP A N 1
ATOM 787 C CA . ASP A 1 98 ? 11.579 -5.961 15.241 1.00 32.28 98 ASP A CA 1
ATOM 788 C C . ASP A 1 98 ? 11.643 -4.458 15.528 1.00 32.28 98 ASP A C 1
ATOM 790 O O . ASP A 1 98 ? 10.898 -3.658 14.949 1.00 32.28 98 ASP A O 1
ATOM 794 N N . ALA A 1 99 ? 12.529 -4.075 16.439 1.00 46.38 99 ALA A N 1
ATOM 795 C CA . ALA A 1 99 ? 12.802 -2.685 16.761 1.00 46.38 99 ALA A CA 1
ATOM 796 C C . ALA A 1 99 ? 13.661 -2.011 15.669 1.00 46.38 99 ALA A C 1
ATOM 798 O O . ALA A 1 99 ? 14.324 -1.003 15.922 1.00 46.38 99 ALA A O 1
ATOM 799 N N . GLU A 1 100 ? 13.640 -2.527 14.438 1.00 43.69 100 GLU A N 1
ATOM 800 C CA . GLU A 1 100 ? 14.397 -2.002 13.316 1.00 43.69 100 GLU A CA 1
ATOM 801 C C . GLU A 1 100 ? 13.611 -0.911 12.568 1.00 43.69 100 GLU A C 1
ATOM 803 O O . GLU A 1 100 ? 12.763 -1.151 11.709 1.00 43.69 100 GLU A O 1
ATOM 808 N N . LYS A 1 101 ? 13.937 0.341 12.920 1.00 40.09 101 LYS A N 1
ATOM 809 C CA . LYS A 1 101 ? 13.312 1.591 12.449 1.00 40.09 101 LYS A CA 1
ATOM 810 C C . LYS A 1 101 ? 11.830 1.743 12.808 1.00 40.09 101 LYS A C 1
ATOM 812 O O . LYS A 1 101 ? 10.927 1.523 12.002 1.00 40.09 101 LYS A O 1
ATOM 817 N N . VAL A 1 102 ? 11.608 2.426 13.935 1.00 48.19 102 VAL A N 1
ATOM 818 C CA . VAL A 1 102 ? 10.472 3.351 14.065 1.00 48.19 102 VAL A CA 1
ATOM 819 C C . VAL A 1 102 ? 10.567 4.374 12.928 1.00 48.19 102 VAL A C 1
ATOM 821 O O . VAL A 1 102 ? 11.286 5.370 13.014 1.00 48.19 102 VAL A O 1
ATOM 824 N N . SER A 1 103 ? 9.860 4.124 11.825 1.00 55.91 103 SER A N 1
ATOM 825 C CA . SER A 1 103 ? 9.711 5.113 10.763 1.00 55.91 103 SER A CA 1
ATOM 826 C C . SER A 1 103 ? 9.048 6.353 11.376 1.00 55.91 103 SER A C 1
ATOM 828 O O . SER A 1 103 ? 7.956 6.213 11.933 1.00 55.91 103 SER A O 1
ATOM 830 N N . PRO A 1 104 ? 9.631 7.564 11.269 1.00 78.38 104 PRO A N 1
ATOM 831 C CA . PRO A 1 104 ? 9.099 8.758 11.939 1.00 78.38 104 PRO A CA 1
ATOM 832 C C . PRO A 1 104 ? 7.703 9.158 11.432 1.00 78.38 104 PRO A C 1
ATOM 834 O O . PRO A 1 104 ? 7.039 10.019 12.009 1.00 78.38 104 PRO A O 1
ATOM 837 N N . CYS A 1 105 ? 7.257 8.538 10.340 1.00 88.38 105 CYS A N 1
ATOM 838 C CA . CYS A 1 105 ? 5.972 8.751 9.718 1.00 88.38 105 CYS A CA 1
ATOM 839 C C . CYS A 1 105 ? 5.408 7.453 9.122 1.00 88.38 105 CYS A C 1
ATOM 841 O O . CYS A 1 105 ? 6.146 6.585 8.659 1.00 88.38 105 CYS A O 1
ATOM 843 N N . CYS A 1 106 ? 4.083 7.360 9.043 1.00 91.50 106 CYS A N 1
ATOM 844 C CA . CYS A 1 106 ? 3.390 6.292 8.329 1.00 91.50 106 CYS A CA 1
ATOM 845 C C . CYS A 1 106 ? 3.713 6.325 6.830 1.00 91.50 106 CYS A C 1
ATOM 847 O O . CYS A 1 106 ? 3.421 7.320 6.159 1.00 91.50 106 CYS A O 1
ATOM 849 N N . VAL A 1 107 ? 4.236 5.222 6.293 1.00 89.38 107 VAL A N 1
ATOM 850 C CA . VAL A 1 107 ? 4.385 4.983 4.842 1.00 89.38 107 VAL A CA 1
ATOM 851 C C . VAL A 1 107 ? 3.207 4.195 4.247 1.00 89.38 107 VAL A C 1
ATOM 853 O O . VAL A 1 107 ? 2.987 4.216 3.038 1.00 89.38 107 VAL A O 1
ATOM 856 N N . SER A 1 108 ? 2.407 3.552 5.099 1.00 80.25 108 SER A N 1
ATOM 857 C CA . SER A 1 108 ? 1.180 2.819 4.767 1.00 80.25 108 SER A CA 1
ATOM 858 C C . SER A 1 108 ? 0.049 3.192 5.739 1.00 80.25 108 SER A C 1
ATOM 860 O O . SER A 1 108 ? 0.275 3.881 6.734 1.00 80.25 108 SER A O 1
ATOM 862 N N . ILE A 1 109 ? -1.187 2.788 5.430 1.00 90.75 109 ILE A N 1
ATOM 863 C CA . ILE A 1 109 ? -2.383 3.048 6.249 1.00 90.75 109 ILE A CA 1
ATOM 864 C C . ILE A 1 109 ? -3.303 1.828 6.274 1.00 90.75 109 ILE A C 1
ATOM 866 O O . ILE A 1 109 ? -3.515 1.174 5.254 1.00 90.75 109 ILE A O 1
ATOM 870 N N . SER A 1 110 ? -3.895 1.569 7.436 1.00 87.69 110 SER A N 1
ATOM 871 C CA . SER A 1 110 ? -4.935 0.572 7.658 1.00 87.69 110 SER A CA 1
ATOM 872 C C . SER A 1 110 ? -6.332 1.191 7.567 1.00 87.69 110 SER A C 1
ATOM 874 O O . SER A 1 110 ? -6.537 2.383 7.815 1.00 87.69 110 SER A O 1
ATOM 876 N N . ARG A 1 111 ? -7.317 0.359 7.218 1.00 88.19 111 ARG A N 1
ATOM 877 C CA . ARG A 1 111 ? -8.753 0.690 7.264 1.00 88.19 111 ARG A CA 1
ATOM 878 C C . ARG A 1 111 ? -9.485 0.002 8.420 1.00 88.19 111 ARG A C 1
ATOM 880 O O . ARG A 1 111 ? -10.645 0.329 8.676 1.00 88.19 111 ARG A O 1
ATOM 887 N N . SER A 1 112 ? -8.819 -0.938 9.093 1.00 85.62 112 SER A N 1
ATOM 888 C CA . SER A 1 112 ? -9.361 -1.709 10.212 1.00 85.62 112 SER A CA 1
ATOM 889 C C . SER A 1 112 ? -9.707 -0.797 11.383 1.00 85.62 112 SER A C 1
ATOM 891 O O . SER A 1 112 ? -8.977 0.152 11.669 1.00 85.62 112 SER A O 1
ATOM 893 N N . ARG A 1 113 ? -10.817 -1.085 12.070 1.00 87.38 113 ARG A N 1
ATOM 894 C CA . ARG A 1 113 ? -11.203 -0.346 13.278 1.00 87.38 113 ARG A CA 1
ATOM 895 C C . ARG A 1 113 ? -10.210 -0.640 14.399 1.00 87.38 113 ARG A C 1
ATOM 897 O O . ARG A 1 113 ? -9.912 -1.801 14.651 1.00 87.38 113 ARG A O 1
ATOM 904 N N . VAL A 1 114 ? -9.773 0.404 15.098 1.00 88.62 114 VAL A N 1
ATOM 905 C CA . VAL A 1 114 ? -9.046 0.275 16.368 1.00 88.62 114 VAL A CA 1
ATOM 906 C C . VAL A 1 114 ? -10.084 0.176 17.482 1.00 88.62 114 VAL A C 1
ATOM 908 O O . VAL A 1 114 ? -10.847 1.122 17.717 1.00 88.62 114 VAL A O 1
ATOM 911 N N . VAL A 1 115 ? -10.162 -0.988 18.126 1.00 89.19 115 VAL A N 1
ATOM 912 C CA . VAL A 1 115 ? -11.114 -1.247 19.220 1.00 89.19 115 VAL A CA 1
ATOM 913 C C . VAL A 1 115 ? -10.569 -0.738 20.550 1.00 89.19 115 VAL A C 1
ATOM 915 O O . VAL A 1 115 ? -11.332 -0.231 21.368 1.00 89.19 115 VAL A O 1
ATOM 918 N N . GLU A 1 116 ? -9.247 -0.753 20.691 1.00 87.44 116 GLU A N 1
ATOM 919 C CA . GLU A 1 116 ? -8.472 -0.293 21.835 1.00 87.44 116 GLU A CA 1
ATOM 920 C C . GLU A 1 116 ? -8.842 1.141 22.271 1.00 87.44 116 GLU A C 1
ATOM 922 O O . GLU A 1 116 ? -9.224 1.980 21.435 1.00 87.44 116 GLU A O 1
ATOM 927 N N . PRO A 1 117 ? -8.695 1.458 23.572 1.00 89.50 117 PRO A N 1
ATOM 928 C CA . PRO A 1 117 ? -8.656 2.833 24.051 1.00 89.50 117 PRO A CA 1
ATOM 929 C C . PRO A 1 117 ? -7.497 3.605 23.407 1.00 89.50 117 PRO A C 1
ATOM 931 O O . PRO A 1 117 ? -6.379 3.098 23.285 1.00 89.50 117 PRO A O 1
ATOM 934 N N . LEU A 1 118 ? -7.758 4.850 23.007 1.00 92.88 118 LEU A N 1
ATOM 935 C CA . LEU A 1 118 ? -6.708 5.767 22.569 1.00 92.88 118 LEU A CA 1
ATOM 936 C C . LEU A 1 118 ? -6.070 6.408 23.804 1.00 92.88 118 LEU A C 1
ATOM 938 O O . LEU A 1 118 ? -6.777 6.917 24.668 1.00 92.88 118 LEU A O 1
ATOM 942 N N . LYS A 1 119 ? -4.737 6.447 23.839 1.00 94.56 119 LYS A N 1
ATOM 943 C CA . LYS A 1 119 ? -3.950 7.338 24.703 1.00 94.56 119 LYS A CA 1
ATOM 944 C C . LYS A 1 119 ? -3.819 8.725 24.078 1.00 94.56 119 LYS A C 1
ATOM 946 O O . LYS A 1 119 ? -3.915 9.734 24.769 1.00 94.56 119 LYS A O 1
ATOM 951 N N . SER A 1 120 ? -3.604 8.778 22.763 1.00 91.06 120 SER A N 1
ATOM 952 C CA . SER A 1 120 ? -3.436 10.018 22.002 1.00 91.06 120 SER A CA 1
ATOM 953 C C . SER A 1 120 ? -3.786 9.804 20.522 1.00 91.06 120 SER A C 1
ATOM 955 O O . SER A 1 120 ? -3.978 8.672 20.061 1.00 91.06 120 SER A O 1
ATOM 957 N N . PHE A 1 121 ? -3.861 10.894 19.755 1.00 94.44 121 PHE A N 1
ATOM 958 C CA . PHE A 1 121 ? -3.799 10.820 18.299 1.00 94.44 121 PHE A CA 1
ATOM 959 C C . PHE A 1 121 ? -3.076 12.028 17.695 1.00 94.44 121 PHE A C 1
ATOM 961 O O . PHE A 1 121 ? -3.160 13.139 18.219 1.00 94.44 121 PHE A O 1
ATOM 968 N N . ARG A 1 122 ? -2.438 11.837 16.533 1.00 94.38 122 ARG A N 1
ATOM 969 C CA . ARG A 1 122 ? -1.886 12.933 15.714 1.00 94.38 122 ARG A CA 1
ATOM 970 C C . ARG A 1 122 ? -2.282 12.815 14.243 1.00 94.38 122 ARG A C 1
ATOM 972 O O . ARG A 1 122 ? -2.502 11.723 13.724 1.00 94.38 122 ARG A O 1
ATOM 979 N N . LEU A 1 123 ? -2.373 13.954 13.557 1.00 95.31 123 LEU A N 1
ATOM 980 C CA . LEU A 1 123 ? -2.633 14.016 12.117 1.00 95.31 123 LEU A CA 1
ATOM 981 C C . LEU A 1 123 ? -1.315 14.121 11.350 1.00 95.31 123 LEU A C 1
ATOM 983 O O . LEU A 1 123 ? -0.552 15.063 11.549 1.00 95.31 123 LEU A O 1
ATOM 987 N N . GLN A 1 124 ? -1.078 13.193 10.426 1.00 93.94 124 GLN A N 1
ATOM 988 C CA . GLN A 1 124 ? 0.089 13.207 9.556 1.00 93.94 124 GLN A CA 1
ATOM 989 C C . GLN A 1 124 ? -0.252 13.834 8.198 1.00 93.94 124 GLN A C 1
ATOM 991 O O . GLN A 1 124 ? -1.132 13.359 7.470 1.00 93.94 124 GLN A O 1
ATOM 996 N N . LYS A 1 125 ? 0.475 14.896 7.833 1.00 92.56 125 LYS A N 1
ATOM 997 C CA . LYS A 1 125 ? 0.450 15.473 6.479 1.00 92.56 125 LYS A CA 1
ATOM 998 C C . LYS A 1 125 ? 1.179 14.537 5.505 1.00 92.56 125 LYS A C 1
ATOM 1000 O O . LYS A 1 125 ? 2.132 13.866 5.886 1.00 92.56 125 LYS A O 1
ATOM 1005 N N . SER A 1 126 ? 0.750 14.503 4.243 1.00 88.88 126 SER A N 1
ATOM 1006 C CA . SER A 1 126 ? 1.478 13.748 3.214 1.00 88.88 126 SER A CA 1
ATOM 1007 C C . SER A 1 126 ? 2.776 14.474 2.863 1.00 88.88 126 SER A C 1
ATOM 1009 O O . SER A 1 126 ? 2.731 15.662 2.556 1.00 88.88 126 SER A O 1
ATOM 1011 N N . SER A 1 127 ? 3.898 13.761 2.873 1.00 83.50 127 SER A N 1
ATOM 1012 C CA . SER A 1 127 ? 5.204 14.242 2.410 1.00 83.50 127 SER A CA 1
ATOM 1013 C C . SER A 1 127 ? 6.061 13.017 2.079 1.00 83.50 127 SER A C 1
ATOM 1015 O O . SER A 1 127 ? 6.442 12.317 3.013 1.00 83.50 127 SER A O 1
ATOM 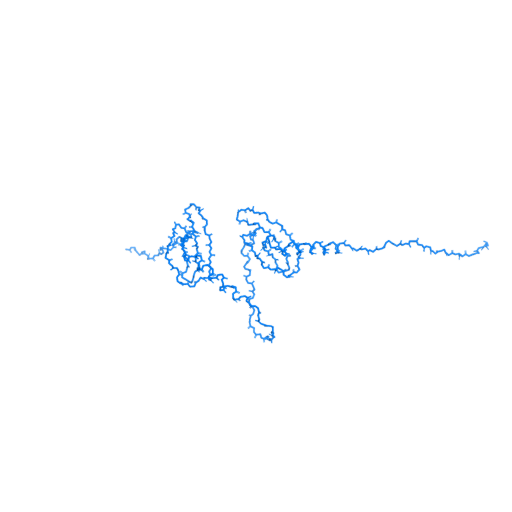1017 N N . PRO A 1 128 ? 6.299 12.665 0.801 1.00 79.06 128 PRO A N 1
ATOM 1018 C CA . PRO A 1 128 ? 6.945 11.401 0.435 1.00 79.06 128 PRO A CA 1
ATOM 1019 C C . PRO A 1 128 ? 8.265 11.157 1.198 1.00 79.06 128 PRO A C 1
ATOM 1021 O O . PRO A 1 128 ? 9.100 12.056 1.225 1.00 79.06 128 PRO A O 1
ATOM 1024 N N . PRO A 1 129 ? 8.481 9.967 1.799 1.00 83.56 129 PRO A N 1
ATOM 1025 C CA . PRO A 1 129 ? 7.704 8.727 1.657 1.00 83.56 129 PRO A CA 1
ATOM 1026 C C . PRO A 1 129 ? 6.411 8.656 2.494 1.00 83.56 129 PRO A C 1
ATOM 1028 O O . PRO A 1 129 ? 5.604 7.755 2.281 1.00 83.56 129 PRO A O 1
ATOM 1031 N N . CYS A 1 130 ? 6.184 9.602 3.403 1.00 89.19 130 CYS A N 1
ATOM 1032 C CA . CYS A 1 130 ? 5.044 9.646 4.313 1.00 89.19 130 CYS A CA 1
ATOM 1033 C C . CYS A 1 130 ? 3.706 9.877 3.586 1.00 89.19 130 CYS A C 1
ATOM 1035 O O . CYS A 1 130 ? 3.544 10.824 2.803 1.00 89.19 130 CYS A O 1
ATOM 1037 N N . VAL A 1 131 ? 2.700 9.061 3.906 1.00 89.88 131 VAL A N 1
ATOM 1038 C CA . VAL A 1 131 ? 1.325 9.205 3.397 1.00 89.88 131 VAL A CA 1
ATOM 1039 C C . VAL A 1 131 ? 0.453 10.040 4.341 1.00 89.88 131 VAL A C 1
ATOM 1041 O O . VAL A 1 131 ? 0.781 10.229 5.509 1.00 89.88 131 VAL A O 1
ATOM 1044 N N . LYS A 1 132 ? -0.683 10.559 3.863 1.00 94.69 132 LYS A N 1
ATOM 1045 C CA . LYS A 1 132 ? -1.660 11.230 4.737 1.00 94.69 132 LYS A CA 1
ATOM 1046 C C . LYS A 1 132 ? -2.349 10.197 5.639 1.00 94.69 132 LYS A C 1
ATOM 1048 O O . LYS A 1 132 ? -3.059 9.334 5.127 1.00 94.69 132 LYS A O 1
ATOM 1053 N N . ALA A 1 133 ? -2.182 10.315 6.955 1.00 95.69 133 ALA A N 1
ATOM 1054 C CA . ALA A 1 133 ? -2.684 9.353 7.939 1.00 95.69 133 ALA A CA 1
ATOM 1055 C C . ALA A 1 133 ? -3.250 10.047 9.190 1.00 95.69 133 ALA A C 1
ATOM 1057 O O . ALA A 1 133 ? -2.889 11.184 9.500 1.00 95.69 133 ALA A O 1
ATOM 1058 N N . VAL A 1 134 ? -4.101 9.343 9.935 1.00 96.19 134 VAL A N 1
ATOM 1059 C CA . VAL A 1 134 ? -4.295 9.589 11.371 1.00 96.19 134 VAL A CA 1
ATOM 1060 C C . VAL A 1 134 ? -3.490 8.539 12.119 1.00 96.19 134 VAL A C 1
ATOM 1062 O O . VAL A 1 134 ? -3.614 7.359 11.816 1.00 96.19 134 VAL A O 1
ATOM 1065 N N . ILE A 1 135 ? -2.667 8.954 13.074 1.00 95.56 135 ILE A N 1
ATOM 1066 C CA . ILE A 1 135 ? -1.924 8.042 13.942 1.00 95.56 135 ILE A CA 1
ATOM 1067 C C . ILE A 1 135 ? -2.680 7.958 15.258 1.00 95.56 135 ILE A C 1
ATOM 1069 O O . ILE A 1 135 ? -2.838 8.981 15.924 1.00 95.56 135 ILE A O 1
ATOM 1073 N N . PHE A 1 136 ? -3.147 6.765 15.613 1.00 95.12 136 PHE A N 1
ATOM 1074 C CA . PHE A 1 136 ? -3.714 6.477 16.929 1.00 95.12 136 PHE A CA 1
ATOM 1075 C C . PHE A 1 136 ? -2.660 5.829 17.814 1.00 95.12 136 PHE A C 1
ATOM 1077 O O . PHE A 1 136 ? -2.060 4.831 17.428 1.00 95.12 136 PHE A O 1
ATOM 1084 N N . GLU A 1 137 ? -2.447 6.399 18.994 1.00 93.00 137 GLU A N 1
ATOM 1085 C CA . GLU A 1 137 ? -1.584 5.835 20.026 1.00 93.00 137 GLU A CA 1
ATOM 1086 C C . GLU A 1 137 ? -2.436 5.094 21.042 1.00 93.00 137 GLU A C 1
ATOM 1088 O O . GLU A 1 137 ? -3.426 5.624 21.544 1.00 93.00 137 GLU A O 1
ATOM 1093 N N . THR A 1 138 ? -2.045 3.863 21.335 1.00 90.81 138 THR A N 1
ATOM 1094 C CA . THR A 1 138 ? -2.722 2.951 22.258 1.00 90.81 138 THR A CA 1
ATOM 1095 C C . THR A 1 138 ? -1.680 2.274 23.143 1.00 90.81 138 THR A C 1
ATOM 1097 O O . THR A 1 138 ? -0.477 2.446 22.951 1.00 90.81 138 THR A O 1
ATOM 1100 N N . GLU A 1 139 ? -2.120 1.450 24.087 1.00 87.06 139 GLU A N 1
ATOM 1101 C CA . GLU A 1 139 ? -1.217 0.607 24.883 1.00 87.06 139 GLU A CA 1
ATOM 1102 C C . GLU A 1 139 ? -0.483 -0.449 24.058 1.00 87.06 139 GLU A C 1
ATOM 1104 O O . GLU A 1 139 ? 0.639 -0.806 24.393 1.00 87.06 139 GLU A O 1
ATOM 1109 N N . LYS A 1 140 ? -1.072 -0.877 22.937 1.00 82.06 140 LYS A N 1
ATOM 1110 C CA . LYS A 1 140 ? -0.476 -1.840 22.003 1.00 82.06 140 LYS A CA 1
ATOM 1111 C C . LYS A 1 140 ? 0.421 -1.183 20.942 1.00 82.06 140 LYS A C 1
ATOM 1113 O O . LYS A 1 140 ? 0.893 -1.870 20.043 1.00 82.06 140 LYS A O 1
ATOM 1118 N N . GLY A 1 141 ? 0.631 0.136 21.011 1.00 85.69 141 GLY A N 1
ATOM 1119 C CA . GLY A 1 141 ? 1.467 0.894 20.075 1.00 85.69 141 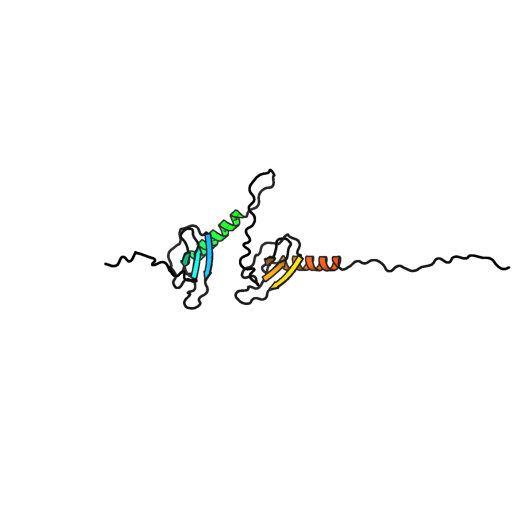GLY A CA 1
ATOM 1120 C C . GLY A 1 141 ? 0.698 1.845 19.149 1.00 85.69 141 GLY A C 1
ATOM 1121 O O . GLY A 1 141 ? -0.419 2.284 19.452 1.00 85.69 141 GLY A O 1
ATOM 1122 N N . GLN A 1 142 ? 1.346 2.208 18.037 1.00 89.75 142 GLN A N 1
ATOM 1123 C CA . GLN A 1 142 ? 0.883 3.199 17.058 1.00 89.75 142 GLN A CA 1
ATOM 1124 C C . GLN A 1 142 ? 0.202 2.546 15.846 1.00 89.75 142 GLN A C 1
ATOM 1126 O O . GLN A 1 142 ? 0.792 1.719 15.156 1.00 89.75 142 GLN A O 1
ATOM 1131 N N . PHE A 1 143 ? -1.012 2.996 15.523 1.00 92.06 143 PHE A N 1
ATOM 1132 C CA . PHE A 1 143 ? -1.758 2.561 14.343 1.00 92.06 143 PHE A CA 1
ATOM 1133 C C . PHE A 1 143 ? -1.877 3.681 13.307 1.00 92.06 143 PHE A C 1
ATOM 1135 O O . PHE A 1 143 ? -2.482 4.723 13.563 1.00 92.06 143 PHE A O 1
ATOM 1142 N N . CYS A 1 144 ? -1.349 3.438 12.108 1.00 94.19 144 CYS A N 1
ATOM 1143 C CA . CYS A 1 144 ? -1.510 4.298 10.938 1.00 94.19 144 CYS A CA 1
ATOM 1144 C C . CYS A 1 144 ? -2.870 4.049 10.272 1.00 94.19 144 CYS A C 1
ATOM 1146 O O . CYS A 1 144 ? -3.067 3.003 9.659 1.00 94.19 144 CYS A O 1
ATOM 1148 N N . ILE A 1 145 ? -3.807 4.994 10.358 1.00 95.81 145 ILE A N 1
ATOM 1149 C CA . ILE A 1 145 ? -5.191 4.842 9.885 1.00 95.81 145 ILE A CA 1
ATOM 1150 C C . ILE A 1 145 ? -5.507 5.776 8.707 1.00 95.81 145 ILE A C 1
ATOM 1152 O O . ILE A 1 145 ? -5.094 6.937 8.668 1.00 95.81 145 ILE A O 1
ATOM 1156 N N . ASP A 1 146 ? -6.288 5.270 7.751 1.00 93.50 146 ASP A N 1
ATOM 1157 C CA . ASP A 1 146 ? -6.831 6.025 6.620 1.00 93.50 146 ASP A CA 1
ATOM 1158 C C . ASP A 1 146 ? -7.831 7.109 7.098 1.00 93.50 146 ASP A C 1
ATOM 1160 O O . ASP A 1 146 ? -8.918 6.777 7.584 1.00 93.50 146 ASP A O 1
ATOM 1164 N N . PRO A 1 147 ? -7.529 8.415 6.931 1.00 91.31 147 PRO A N 1
ATOM 1165 C CA . PRO A 1 147 ? -8.373 9.512 7.415 1.00 91.31 147 PRO A CA 1
ATOM 1166 C C . PRO A 1 147 ? -9.729 9.609 6.702 1.00 91.31 147 PRO A C 1
ATOM 1168 O O . PRO A 1 147 ? -10.581 10.387 7.127 1.00 91.31 147 PRO A O 1
ATOM 1171 N N . ARG A 1 148 ? -9.934 8.870 5.602 1.00 90.88 148 ARG A N 1
ATOM 1172 C CA . ARG A 1 148 ? -11.205 8.835 4.862 1.00 90.88 148 ARG A CA 1
ATOM 1173 C C . ARG A 1 148 ? -12.217 7.859 5.463 1.00 90.88 148 ARG A C 1
ATOM 1175 O O . ARG A 1 148 ? -13.367 7.857 5.034 1.00 90.88 148 ARG A O 1
ATOM 1182 N N . GLN A 1 149 ? -11.818 7.024 6.424 1.00 93.06 149 GLN A N 1
ATOM 1183 C CA . GLN A 1 149 ? -12.720 6.037 7.012 1.00 93.06 149 GLN A CA 1
ATOM 1184 C C . GLN A 1 149 ? -13.797 6.714 7.882 1.00 93.06 149 GLN A C 1
ATOM 1186 O O . GLN A 1 149 ? -13.466 7.519 8.756 1.00 93.06 149 GLN A O 1
ATOM 1191 N N . PRO A 1 150 ? -15.091 6.380 7.711 1.00 90.94 150 PRO A N 1
ATOM 1192 C CA . PRO A 1 150 ? -16.188 7.112 8.353 1.00 90.94 150 PRO A CA 1
ATOM 1193 C C . PRO A 1 150 ? -16.190 6.988 9.885 1.00 90.94 150 PRO A C 1
ATOM 1195 O O . PRO A 1 150 ? -16.676 7.876 10.583 1.00 90.94 150 PRO A O 1
ATOM 1198 N N . TRP A 1 151 ? -15.615 5.908 10.422 1.00 92.75 151 TRP A N 1
ATOM 1199 C CA . TRP A 1 151 ? -15.522 5.655 11.862 1.00 92.75 151 TRP A CA 1
ATOM 1200 C C . TRP A 1 151 ? -14.429 6.486 12.563 1.00 92.75 151 TRP A C 1
ATOM 1202 O O . TRP A 1 151 ? -14.531 6.728 13.763 1.00 92.75 151 TRP A O 1
ATOM 1212 N N . VAL A 1 152 ? -13.420 6.979 11.833 1.00 94.81 152 VAL A N 1
ATOM 1213 C CA . VAL A 1 152 ? -12.266 7.707 12.402 1.00 94.81 152 VAL A CA 1
ATOM 1214 C C . VAL A 1 152 ? -12.688 9.019 13.051 1.00 94.81 152 VAL A C 1
ATOM 1216 O O . VAL A 1 152 ? -12.226 9.343 14.143 1.00 94.81 152 VAL A O 1
ATOM 1219 N N . ARG A 1 153 ? -13.607 9.758 12.414 1.00 92.44 153 ARG A N 1
ATOM 1220 C CA . ARG A 1 153 ? -14.133 11.020 12.961 1.00 92.44 153 ARG A CA 1
ATOM 1221 C C . ARG A 1 153 ? -14.851 10.788 14.294 1.00 92.44 153 ARG A C 1
ATOM 1223 O O . ARG A 1 153 ? -14.595 11.528 15.236 1.00 92.44 153 ARG A O 1
ATOM 1230 N N . LYS A 1 154 ? -15.662 9.724 14.382 1.00 92.81 154 LYS A N 1
ATOM 1231 C CA . LYS A 1 154 ? -16.386 9.333 15.602 1.00 92.81 154 LYS A CA 1
ATOM 1232 C C . LYS A 1 154 ? -15.428 8.944 16.733 1.00 92.81 154 LYS A C 1
ATOM 1234 O O . LYS A 1 154 ? -15.505 9.536 17.800 1.00 92.81 154 LYS A O 1
ATOM 1239 N N . LYS A 1 155 ? -14.443 8.073 16.470 1.00 93.12 155 LYS A N 1
ATOM 1240 C CA . LYS A 1 155 ? -13.437 7.653 17.471 1.00 93.12 155 LYS A CA 1
ATOM 1241 C C . LYS A 1 155 ? -12.626 8.840 18.029 1.00 93.12 155 LYS A C 1
ATOM 1243 O O . LYS A 1 155 ? -12.363 8.901 19.227 1.00 93.12 155 LYS A O 1
ATOM 1248 N N . ILE A 1 156 ? -12.263 9.814 17.183 1.00 94.19 156 ILE A N 1
ATOM 1249 C CA . ILE A 1 156 ? -11.589 11.059 17.611 1.00 94.19 156 ILE A CA 1
ATOM 1250 C C . ILE A 1 156 ? -12.501 11.927 18.491 1.00 94.19 156 ILE A C 1
ATOM 1252 O O . ILE A 1 156 ? -12.042 12.534 19.459 1.00 94.19 156 ILE A O 1
ATOM 1256 N N . GLU A 1 157 ? -13.783 12.024 18.147 1.00 93.50 157 GLU A N 1
ATOM 1257 C CA . GLU A 1 157 ? -14.768 12.797 18.902 1.00 93.50 157 GLU A CA 1
ATOM 1258 C C . GLU A 1 157 ? -15.075 12.159 20.264 1.00 93.50 157 GLU A C 1
ATOM 1260 O O . GLU A 1 157 ? -15.070 12.856 21.276 1.00 93.50 157 GLU A O 1
ATOM 1265 N N . GLU A 1 158 ? -15.245 10.836 20.311 1.00 92.50 158 GLU A N 1
ATOM 1266 C CA . GLU A 1 158 ? -15.376 10.036 21.535 1.00 92.50 158 GLU A CA 1
ATOM 1267 C C . GLU A 1 158 ? -14.189 10.271 22.481 1.00 92.50 158 GLU A C 1
ATOM 1269 O O . GLU A 1 158 ? -14.389 10.649 23.635 1.00 92.50 158 GLU A O 1
ATOM 1274 N N . PHE A 1 159 ? -12.956 10.156 21.976 1.00 93.38 159 PHE A N 1
ATOM 1275 C CA . PHE A 1 159 ? -11.737 10.427 22.744 1.00 93.38 159 PHE A CA 1
ATOM 1276 C C . PHE A 1 159 ? -11.681 11.874 23.273 1.00 93.38 159 PHE A C 1
ATOM 1278 O O . PHE A 1 159 ? -11.381 12.107 24.443 1.00 93.38 159 PHE A O 1
ATOM 1285 N N . ARG A 1 160 ? -12.047 12.868 22.450 1.00 92.69 160 ARG A N 1
ATOM 1286 C CA . ARG A 1 160 ? -12.127 14.278 22.881 1.00 92.69 160 ARG A CA 1
ATOM 1287 C C . ARG A 1 160 ? -13.203 14.525 23.939 1.00 92.69 160 ARG A C 1
ATOM 1289 O O . ARG A 1 160 ? -13.018 15.393 24.788 1.00 92.69 160 ARG A O 1
ATOM 1296 N N . ARG A 1 161 ? -14.326 13.800 23.896 1.00 91.50 161 ARG A N 1
ATOM 1297 C CA . ARG A 1 161 ? -15.366 13.864 24.936 1.00 91.50 161 ARG A CA 1
ATOM 1298 C C . ARG A 1 161 ? -14.857 13.264 26.245 1.00 91.50 161 ARG A C 1
ATOM 1300 O O . ARG A 1 161 ? -14.998 13.911 27.275 1.00 91.50 161 ARG A O 1
ATOM 1307 N N . GLN A 1 162 ? -14.197 12.107 26.187 1.00 87.19 162 GLN A N 1
ATOM 1308 C CA . GLN A 1 162 ? -13.584 11.457 27.352 1.00 87.19 162 GLN A CA 1
ATOM 1309 C C . GLN A 1 162 ? -12.552 12.372 28.029 1.00 87.19 162 GLN A C 1
ATOM 1311 O O . GLN A 1 162 ? -12.660 12.609 29.228 1.00 87.19 162 GLN A O 1
ATOM 1316 N N . GLN A 1 163 ? -11.638 12.988 27.264 1.00 82.38 163 GLN A N 1
ATOM 1317 C CA . GLN A 1 163 ? -10.675 13.954 27.815 1.00 82.38 163 GLN A CA 1
ATOM 1318 C C . GLN A 1 163 ? -11.351 15.115 28.560 1.00 82.38 163 GLN A C 1
ATOM 1320 O O . GLN A 1 163 ? -10.910 15.468 29.651 1.00 82.38 163 GLN A O 1
ATOM 1325 N N . LYS A 1 164 ? -12.439 15.685 28.016 1.00 76.00 164 LYS A N 1
ATOM 1326 C CA . LYS A 1 164 ? -13.197 16.759 28.686 1.00 76.00 164 LYS A CA 1
ATOM 1327 C C . LYS A 1 164 ? -13.816 16.306 30.010 1.00 76.00 164 LYS A C 1
ATOM 1329 O O . LYS A 1 164 ? -13.828 17.085 30.957 1.00 76.00 164 LYS A O 1
ATOM 1334 N N . THR A 1 165 ? -14.311 15.071 30.086 1.00 62.12 165 THR A N 1
ATOM 1335 C CA . THR A 1 165 ? -14.870 14.507 31.324 1.00 62.12 165 THR A CA 1
ATOM 1336 C C . THR A 1 165 ? -13.783 14.261 32.373 1.00 62.12 165 THR A C 1
ATOM 1338 O O . THR A 1 165 ? -13.985 14.601 33.532 1.00 62.12 165 THR A O 1
ATOM 1341 N N . THR A 1 1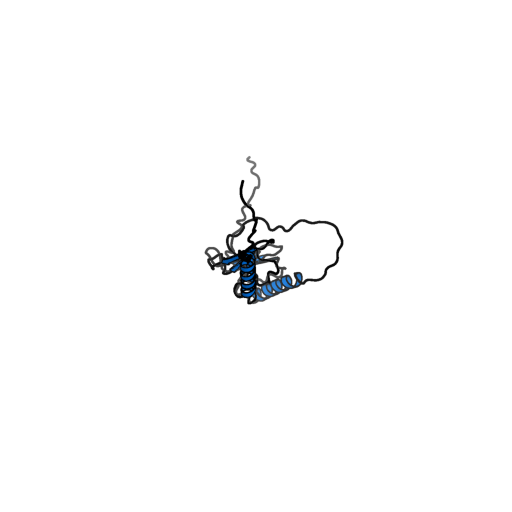66 ? -12.607 13.757 31.983 1.00 56.62 166 THR A N 1
ATOM 1342 C CA . THR A 1 166 ? -11.497 13.487 32.919 1.00 56.62 166 THR A CA 1
ATOM 1343 C C . THR A 1 166 ? -10.880 14.755 33.523 1.00 56.62 166 THR A C 1
ATOM 1345 O O . THR A 1 166 ? -10.431 14.714 34.663 1.00 56.62 166 THR A O 1
ATOM 1348 N N . VAL A 1 167 ? -10.888 15.893 32.815 1.00 56.78 167 VAL A N 1
ATOM 1349 C CA . VAL A 1 167 ? -10.394 17.182 33.355 1.00 56.78 167 VAL A CA 1
ATOM 1350 C C . VAL A 1 167 ? -11.463 18.013 34.080 1.00 56.78 167 VAL A C 1
ATOM 1352 O O . VAL A 1 167 ? -11.188 19.152 34.448 1.00 56.78 167 VAL A O 1
ATOM 1355 N N . SER A 1 168 ? -12.671 17.474 34.291 1.00 51.53 168 SER A N 1
ATOM 1356 C CA . SER A 1 168 ? -13.793 18.201 34.905 1.00 51.53 168 SER A CA 1
ATOM 1357 C C . SER A 1 168 ? -14.272 17.575 36.224 1.00 51.53 168 SER A C 1
ATOM 1359 O O . SER A 1 168 ? -15.358 16.991 36.262 1.00 51.53 168 SER A O 1
ATOM 1361 N N . PRO A 1 169 ? -13.537 17.732 37.340 1.00 47.44 169 PRO A N 1
ATOM 13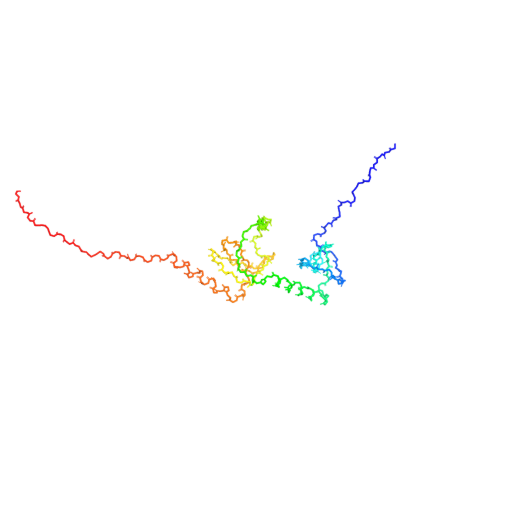62 C CA . PRO A 1 169 ? -14.120 17.570 38.662 1.00 47.44 169 PRO A CA 1
ATOM 1363 C C . PRO A 1 169 ? -14.960 18.813 38.991 1.00 47.44 169 PRO A C 1
ATOM 1365 O O . PRO A 1 169 ? -14.461 19.803 39.525 1.00 47.44 169 PRO A O 1
ATOM 1368 N N . THR A 1 170 ? -16.264 18.773 38.711 1.00 50.69 170 THR A N 1
ATOM 1369 C CA . THR A 1 170 ? -17.188 19.669 39.415 1.00 50.69 170 THR A CA 1
ATOM 1370 C C . THR A 1 170 ? -17.311 19.177 40.852 1.00 50.69 170 THR A C 1
ATOM 1372 O O . THR A 1 170 ? -18.097 18.277 41.132 1.00 50.69 170 THR A O 1
ATOM 1375 N N . SER A 1 171 ? -16.565 19.791 41.770 1.00 48.09 171 SER A N 1
ATOM 1376 C CA . SER A 1 171 ? -16.901 19.759 43.192 1.00 48.09 171 SER A CA 1
ATOM 1377 C C . SER A 1 171 ? -17.237 21.169 43.655 1.00 48.09 171 SER A C 1
ATOM 1379 O O . SER A 1 171 ? -16.363 21.995 43.893 1.00 48.09 171 SER A O 1
ATOM 1381 N N . VAL A 1 172 ? -18.547 21.409 43.696 1.00 47.78 172 VAL A N 1
ATOM 1382 C CA . VAL A 1 172 ? -19.282 22.402 44.489 1.00 47.78 172 VAL A CA 1
ATOM 1383 C C . VAL A 1 172 ? -18.462 23.338 45.391 1.00 47.78 172 VAL A C 1
ATOM 1385 O O . VAL A 1 172 ? -17.776 22.919 46.320 1.00 47.78 172 VAL A O 1
ATOM 1388 N N . SER A 1 173 ? -18.657 24.641 45.179 1.00 48.22 173 SER A N 1
ATOM 1389 C CA . SER A 1 173 ? -18.276 25.680 46.138 1.00 48.22 173 SER A CA 1
ATOM 1390 C C . SER A 1 173 ? -18.957 25.422 47.496 1.00 48.22 173 SER A C 1
ATOM 1392 O O . SER A 1 173 ? -20.184 25.263 47.519 1.00 48.22 173 SER A O 1
ATOM 1394 N N . PRO A 1 174 ? -18.223 25.384 48.626 1.00 46.41 174 PRO A N 1
ATOM 1395 C CA . PRO A 1 174 ? -18.836 25.296 49.943 1.00 46.41 174 PRO A CA 1
ATOM 1396 C C . PRO A 1 174 ? -19.637 26.567 50.225 1.00 46.41 174 PRO A C 1
ATOM 1398 O O . PRO A 1 174 ? -19.090 27.654 50.415 1.00 46.41 174 PRO A O 1
ATOM 1401 N N . ARG A 1 175 ? -20.961 26.421 50.262 1.00 44.56 175 ARG A N 1
ATOM 1402 C CA . ARG A 1 175 ? -21.894 27.472 50.666 1.00 44.56 175 ARG A CA 1
ATOM 1403 C C . ARG A 1 175 ? -21.686 27.763 52.155 1.00 44.56 175 ARG A C 1
ATOM 1405 O O . ARG A 1 175 ? -22.239 27.063 53.000 1.00 44.56 175 ARG A O 1
ATOM 1412 N N . LEU A 1 176 ? -20.884 28.779 52.476 1.00 43.53 176 LEU A N 1
ATOM 1413 C CA . LEU A 1 176 ? -20.695 29.247 53.851 1.00 43.53 176 LEU A CA 1
ATOM 1414 C C . LEU A 1 176 ? -21.999 29.865 54.376 1.00 43.53 176 LEU A C 1
ATOM 1416 O O . LEU A 1 176 ? -22.237 31.062 54.244 1.00 43.53 176 LEU A O 1
ATOM 1420 N N . THR A 1 177 ? -22.844 29.037 54.989 1.00 41.41 177 THR A N 1
ATOM 1421 C CA . THR A 1 177 ? -23.999 29.488 55.771 1.00 41.41 177 THR A CA 1
ATOM 1422 C C . THR A 1 177 ? -23.958 28.918 57.184 1.00 41.41 177 THR A C 1
ATOM 1424 O O . THR A 1 177 ? -24.433 27.818 57.427 1.00 41.41 177 THR A O 1
ATOM 1427 N N . PHE A 1 178 ? -23.440 29.763 58.079 1.00 46.53 178 PHE A N 1
ATOM 1428 C CA . PHE A 1 178 ? -23.970 30.057 59.413 1.00 46.53 178 PHE A CA 1
ATOM 1429 C C . PHE A 1 178 ? -23.986 28.959 60.493 1.00 46.53 178 PHE A C 1
ATOM 1431 O O . PHE A 1 178 ? -24.721 27.980 60.423 1.00 46.53 178 PHE A O 1
ATOM 1438 N N . SER A 1 179 ? -23.292 29.236 61.600 1.00 38.81 179 SER A N 1
ATOM 1439 C CA . SER A 1 179 ? -23.701 28.828 62.950 1.00 38.81 179 SER A CA 1
ATOM 1440 C C . SER A 1 179 ? -23.112 29.810 63.963 1.00 38.81 179 SER A C 1
ATOM 1442 O O . SER A 1 179 ? -21.902 29.857 64.164 1.00 38.81 179 SER A O 1
ATOM 1444 N N . VAL A 1 180 ? -23.981 30.622 64.564 1.00 51.16 180 VAL A N 1
ATOM 1445 C CA . VAL A 1 180 ? -23.665 31.480 65.714 1.00 51.16 180 VAL A CA 1
ATOM 1446 C C . VAL A 1 180 ? -23.670 30.623 66.980 1.00 51.16 180 VAL A C 1
ATOM 1448 O O . VAL A 1 180 ? -24.661 29.930 67.210 1.00 51.16 180 VAL A O 1
ATOM 1451 N N . PRO A 1 181 ? -22.650 30.716 67.847 1.00 42.44 181 PRO A N 1
ATOM 1452 C CA . PRO A 1 181 ? -22.770 30.349 69.247 1.00 42.44 181 PRO A CA 1
ATOM 1453 C C . PRO A 1 181 ? -23.086 31.606 70.070 1.00 42.44 181 PRO A C 1
ATOM 1455 O O . PRO A 1 181 ? -22.246 32.495 70.205 1.00 42.44 181 PRO A O 1
ATOM 1458 N N . GLN A 1 182 ? -24.282 31.673 70.658 1.00 41.28 182 GLN A N 1
ATOM 1459 C CA . GLN A 1 182 ? -24.470 32.491 71.856 1.00 41.28 182 GLN A CA 1
ATOM 1460 C C . GLN A 1 182 ? -23.830 31.751 73.034 1.00 41.28 182 GLN A C 1
ATOM 1462 O O . GLN A 1 182 ? -24.185 30.605 73.300 1.00 41.28 182 GLN A O 1
ATOM 1467 N N . SER A 1 183 ? -22.941 32.421 73.763 1.00 36.81 183 SER A N 1
ATOM 1468 C CA . SER A 1 183 ? -22.651 32.092 75.158 1.00 36.81 183 SER A CA 1
ATOM 1469 C C . SER A 1 183 ? -22.778 33.368 75.975 1.00 36.81 183 SER A C 1
ATOM 1471 O O . SER A 1 183 ? -22.236 34.407 75.601 1.00 36.81 183 SER A O 1
ATOM 1473 N N . SER A 1 184 ? -23.548 33.278 77.051 1.00 43.19 184 SER A N 1
ATOM 1474 C CA . SER A 1 184 ? -23.910 34.385 77.937 1.00 43.19 184 SER A CA 1
ATOM 1475 C C . SER A 1 184 ? -22.909 34.541 79.092 1.00 43.19 184 SER A C 1
ATOM 1477 O O . SER A 1 184 ? -21.983 33.741 79.212 1.00 43.19 184 SER A O 1
ATOM 1479 N N . THR A 1 185 ? -23.191 35.511 79.975 1.00 41.75 185 THR A N 1
ATOM 1480 C CA . THR A 1 185 ? -22.586 35.776 81.305 1.00 41.75 185 THR A CA 1
ATOM 1481 C C . THR A 1 185 ? -21.118 36.235 81.283 1.00 41.75 185 THR A C 1
ATOM 1483 O O . THR A 1 185 ? -20.272 35.534 80.746 1.00 41.75 185 THR A O 1
ATOM 1486 N N . GLU A 1 186 ? -20.721 37.440 81.710 1.00 41.28 186 GLU A N 1
ATOM 1487 C CA . GLU A 1 186 ? -21.080 38.342 82.838 1.00 41.28 186 GLU A CA 1
ATOM 1488 C C . GLU A 1 186 ? -20.049 38.285 83.986 1.00 41.28 186 GLU A C 1
ATOM 1490 O O . GLU A 1 186 ? -19.460 37.250 84.276 1.00 41.28 186 GLU A O 1
ATOM 1495 N N . SER A 1 187 ? -19.794 39.471 84.538 1.00 41.25 187 SER A N 1
ATOM 1496 C CA . SER A 1 187 ? -18.714 39.944 85.408 1.00 41.25 187 SER A CA 1
ATOM 1497 C C . SER A 1 187 ? -18.286 39.098 86.614 1.00 41.25 187 SER A C 1
ATOM 1499 O O . SER A 1 187 ? -19.113 38.538 87.330 1.00 41.25 187 SER A O 1
ATOM 1501 N N . SER A 1 188 ? -17.006 39.258 86.977 1.00 42.06 188 SER A N 1
ATOM 1502 C CA . SER A 1 188 ? -16.617 39.745 88.313 1.00 42.06 188 SER A CA 1
ATOM 1503 C C . SER A 1 188 ? -15.338 40.580 88.243 1.00 42.06 188 SER A C 1
ATOM 1505 O O . SER A 1 188 ? -14.645 40.498 87.205 1.00 42.06 188 SER A O 1
#

InterPro domains:
  IPR001811 Chemokine interleukin-8-like domain [PF00048] (16-70)
  IPR001811 Chemokine interleukin-8-like domain [PF00048] (104-158)
  IPR001811 Chemokine interleukin-8-like domain [SM00199] (14-71)
  IPR001811 Chemokine interleukin-8-like domain [SM00199] (102-159)
  IPR036048 Chemokine interleukin-8-like superfamily [SSF54117] (13-78)
  IPR036048 Chemokine interleukin-8-like superfamily [SSF54117] (101-166)
  IPR039809 Chemokine beta/gamma/delta [PTHR12015] (99-162)

Secondary structure (DSSP, 8-state):
---------------SS-SS-B-S---SPPSEEEEEPPBTTBPPEEEEEETTEEEEE-TT-HHHHHHHHHHHHHHHHTT--------------------S---SS-SS-B-S---SPPSEEEEEPPBTTBPPEEEEEETTEEEEE-TT-HHHHHHHHHHHHHHHHHT---------------------

pLDDT: mean 74.33, std 21.67, range [32.28, 96.44]

Organism: Pygocentrus nattereri (NCBI:txid42514)

Radius of gyration: 31.01 Å; chains: 1; bounding box: 80×65×107 Å